Protein AF-A0A4Q9H453-F1 (afdb_monomer_lite)

Secondary structure (DSSP, 8-state):
-----------------------------------------SB-HHHHHHHHHTS-SSS--HHHHHHHHHHTT---EEEETTS-TTSPPEEGGGS-HHHHHHHHT--EEEEEEEPPP-TTSPPPEEEES-TT---TTS-B-EEEEE--TTTS-GGG--TTS-SSSEEEEEEEETTEEEEEEEE-SS-HHHHHHHHHHTTSS-SS------

pLDDT: mean 77.01, std 20.22, range [31.94, 95.75]

Structure (mmCIF, N/CA/C/O backbone):
data_AF-A0A4Q9H453-F1
#
_entry.id   AF-A0A4Q9H453-F1
#
loop_
_atom_site.group_PDB
_atom_site.id
_atom_site.type_symbol
_atom_site.label_atom_id
_atom_site.label_alt_id
_atom_site.label_comp_id
_atom_site.label_asym_id
_atom_site.label_entity_id
_atom_site.label_seq_id
_atom_site.pdbx_PDB_ins_code
_atom_site.Cartn_x
_atom_site.Cartn_y
_atom_site.Cartn_z
_atom_site.occupancy
_atom_site.B_iso_or_equiv
_atom_site.auth_seq_id
_atom_site.auth_comp_id
_atom_site.auth_asym_id
_atom_site.auth_atom_id
_atom_site.pdbx_PDB_model_num
ATOM 1 N N . MET A 1 1 ? -27.815 48.944 19.700 1.00 37.59 1 MET A N 1
ATOM 2 C CA . MET A 1 1 ? -29.100 49.625 19.971 1.00 37.59 1 MET A CA 1
ATOM 3 C C . MET A 1 1 ? -30.054 49.271 18.834 1.00 37.59 1 MET A C 1
ATOM 5 O O . MET A 1 1 ? -29.706 49.478 17.680 1.00 37.59 1 MET A O 1
ATOM 9 N N . ILE A 1 2 ? -31.160 48.600 19.154 1.00 40.28 2 ILE A N 1
ATOM 10 C CA . ILE A 1 2 ? -32.096 47.954 18.216 1.00 40.28 2 ILE A CA 1
ATOM 11 C C . ILE A 1 2 ? -32.906 49.008 17.450 1.00 40.28 2 ILE A C 1
ATOM 13 O O . ILE A 1 2 ? -33.386 49.949 18.075 1.00 40.28 2 ILE A O 1
ATOM 17 N N . ARG A 1 3 ? -33.143 48.804 16.143 1.00 35.28 3 ARG A N 1
ATOM 18 C CA . ARG A 1 3 ? -34.329 49.331 15.437 1.00 35.28 3 ARG A CA 1
ATOM 19 C C . ARG A 1 3 ? -34.675 48.499 14.190 1.00 35.28 3 ARG A C 1
ATOM 21 O O . ARG A 1 3 ? -34.181 48.725 13.095 1.00 35.28 3 ARG A O 1
ATOM 28 N N . THR A 1 4 ? -35.520 47.500 14.438 1.00 44.50 4 THR A N 1
ATOM 29 C C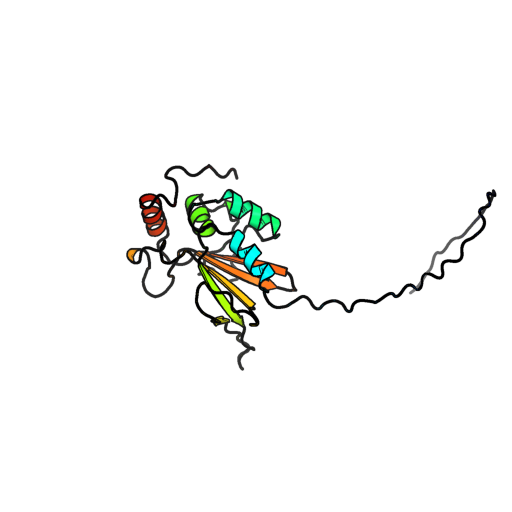A . THR A 1 4 ? -36.707 47.082 13.664 1.00 44.50 4 THR A CA 1
ATOM 30 C C . THR A 1 4 ? -36.979 47.747 12.311 1.00 44.50 4 THR A C 1
ATOM 32 O O . THR A 1 4 ? -37.128 48.966 12.263 1.00 44.50 4 THR A O 1
ATOM 35 N N . LYS A 1 5 ? -37.309 46.928 11.300 1.00 44.62 5 LYS A N 1
ATOM 36 C CA . LYS A 1 5 ? -38.422 47.182 10.364 1.00 44.62 5 LYS A CA 1
ATOM 37 C C . LYS A 1 5 ? -39.051 45.857 9.899 1.00 44.62 5 LYS A C 1
ATOM 39 O O . LYS A 1 5 ? -38.500 45.161 9.058 1.00 44.62 5 LYS A O 1
ATOM 44 N N . CYS A 1 6 ? -40.224 45.553 10.456 1.00 41.34 6 CYS A N 1
ATOM 45 C CA . CYS A 1 6 ? -41.250 44.706 9.846 1.00 41.34 6 CYS A CA 1
ATOM 46 C C . CYS A 1 6 ? -42.247 45.620 9.115 1.00 41.34 6 CYS A C 1
ATOM 48 O O . CYS A 1 6 ? -42.694 46.608 9.691 1.00 41.34 6 CYS A O 1
ATOM 50 N N . HIS A 1 7 ? -42.630 45.258 7.892 1.00 40.44 7 HIS A N 1
ATOM 51 C CA . HIS A 1 7 ? -43.845 45.695 7.191 1.00 40.44 7 HIS A CA 1
ATOM 52 C C . HIS A 1 7 ? -44.351 44.446 6.445 1.00 40.44 7 HIS A C 1
ATOM 54 O O . HIS A 1 7 ? -43.598 43.853 5.684 1.00 40.44 7 HIS A O 1
ATOM 60 N N . ALA A 1 8 ? -45.445 43.823 6.892 1.00 39.72 8 ALA A N 1
ATOM 61 C CA . ALA A 1 8 ? -46.848 44.129 6.566 1.00 39.72 8 ALA A CA 1
ATOM 62 C C . ALA A 1 8 ? -47.234 43.584 5.169 1.00 39.72 8 ALA A C 1
ATOM 64 O O . ALA A 1 8 ? -46.703 44.054 4.176 1.00 39.72 8 ALA A O 1
ATOM 65 N N . ARG A 1 9 ? -48.068 42.521 5.121 1.00 40.59 9 ARG A N 1
ATOM 66 C CA . ARG A 1 9 ? -49.525 42.547 4.776 1.00 40.59 9 ARG A CA 1
ATOM 67 C C . ARG A 1 9 ? -49.725 42.501 3.232 1.00 40.59 9 ARG A C 1
ATOM 69 O O . ARG A 1 9 ? -49.000 43.180 2.537 1.00 40.59 9 ARG A O 1
ATOM 76 N N . ILE A 1 10 ? -50.665 41.794 2.585 1.00 41.56 10 ILE A N 1
ATOM 77 C CA . ILE A 1 10 ? -51.976 41.234 2.963 1.00 41.56 10 ILE A CA 1
ATOM 78 C C . ILE A 1 10 ? -52.607 40.547 1.718 1.00 41.56 10 ILE A C 1
ATOM 80 O O . ILE A 1 10 ? -52.373 41.031 0.619 1.00 41.56 10 ILE A O 1
ATOM 84 N N . LEU A 1 11 ? -53.471 39.532 1.940 1.00 36.53 11 LEU A N 1
ATOM 85 C CA . LEU A 1 11 ? -54.670 39.128 1.145 1.00 36.53 11 LEU A CA 1
ATOM 86 C C . LEU A 1 11 ? -54.485 38.605 -0.308 1.00 36.53 11 LEU A C 1
ATOM 88 O O . LEU A 1 11 ? -53.584 39.011 -1.013 1.00 36.53 11 LEU A O 1
ATOM 92 N N . SER A 1 12 ? -55.333 37.742 -0.888 1.00 31.95 12 SER A N 1
ATOM 93 C CA . SER A 1 12 ? -56.553 37.041 -0.458 1.00 31.95 12 SER A CA 1
ATOM 94 C C . SER A 1 12 ? -56.991 36.027 -1.538 1.00 31.95 12 SER A C 1
ATOM 96 O O . SER A 1 12 ? -56.972 36.345 -2.718 1.00 31.95 12 SER A O 1
ATOM 98 N N . ARG A 1 13 ? -57.440 34.857 -1.059 1.00 37.88 13 ARG A N 1
ATOM 99 C CA . ARG A 1 13 ? -58.564 33.971 -1.457 1.00 37.88 13 ARG A CA 1
ATOM 100 C C . ARG A 1 13 ? -58.944 33.648 -2.924 1.00 37.88 13 ARG A C 1
ATOM 102 O O . ARG A 1 13 ? -59.260 34.529 -3.710 1.00 37.88 13 ARG A O 1
ATOM 109 N N . HIS A 1 14 ? -59.241 32.342 -3.064 1.00 35.38 14 HIS A N 1
ATOM 110 C CA . HIS A 1 14 ? -60.388 31.638 -3.704 1.00 35.38 14 HIS A CA 1
ATOM 111 C C . HIS A 1 14 ? -59.954 30.732 -4.874 1.00 35.38 14 HIS A C 1
ATOM 113 O O . HIS A 1 14 ? -59.146 31.150 -5.684 1.00 35.38 14 HIS A O 1
ATOM 119 N N . GLY A 1 15 ? -60.416 29.488 -5.056 1.00 31.94 15 GLY A N 1
ATOM 120 C CA . GLY A 1 15 ? -61.384 28.623 -4.363 1.00 31.94 15 GLY A CA 1
ATOM 121 C C . GLY A 1 15 ? -61.004 27.144 -4.612 1.00 31.94 15 GLY A C 1
ATOM 122 O O . GLY A 1 15 ? -60.212 26.850 -5.495 1.00 31.94 15 GLY A O 1
ATOM 123 N N . LEU A 1 16 ? -61.278 26.235 -3.677 1.00 37.53 16 LEU A N 1
ATOM 124 C CA . LEU A 1 16 ? -62.507 25.451 -3.463 1.00 37.53 16 LEU A CA 1
ATOM 125 C C . LEU A 1 16 ? -62.549 24.107 -4.230 1.00 37.53 16 LEU A C 1
ATOM 127 O O . LEU A 1 16 ? -62.675 24.064 -5.446 1.00 37.53 16 LEU A O 1
ATOM 131 N N . ASN A 1 17 ? -62.589 23.043 -3.419 1.00 34.66 17 ASN A N 1
ATOM 132 C CA . ASN A 1 17 ? -63.194 21.722 -3.615 1.00 34.66 17 ASN A CA 1
ATOM 133 C C . ASN A 1 17 ? -62.625 20.745 -4.657 1.00 34.66 17 ASN A C 1
ATOM 135 O O . ASN A 1 17 ? -62.891 20.858 -5.848 1.00 34.66 17 ASN A O 1
ATOM 139 N N . ARG A 1 18 ? -62.142 19.602 -4.143 1.00 45.62 18 ARG A N 1
ATOM 140 C CA . ARG A 1 18 ? -62.917 18.349 -4.213 1.00 45.62 18 ARG A CA 1
ATOM 141 C C . ARG A 1 18 ? -62.512 17.333 -3.134 1.00 45.62 18 ARG A C 1
ATOM 143 O O . ARG A 1 18 ? -61.339 17.090 -2.888 1.00 45.62 18 ARG A O 1
ATOM 150 N N . PHE A 1 19 ? -63.563 16.800 -2.515 1.00 40.50 19 PHE A N 1
ATOM 151 C CA . PHE A 1 19 ? -63.708 15.563 -1.746 1.00 40.50 19 PHE A CA 1
ATOM 152 C C . PHE A 1 19 ? -62.671 14.467 -2.026 1.00 40.50 19 PHE A C 1
ATOM 154 O O . PHE A 1 19 ? -62.519 14.101 -3.183 1.00 40.50 19 PHE A O 1
ATOM 161 N N . PHE A 1 20 ? -62.152 13.829 -0.970 1.00 43.56 20 PHE A N 1
ATOM 162 C CA . PHE A 1 20 ? -62.138 12.365 -0.852 1.00 43.56 20 PHE A CA 1
ATOM 163 C C . PHE A 1 20 ? -62.255 11.948 0.621 1.00 43.56 20 PHE A C 1
ATOM 165 O O . PHE A 1 20 ? -61.617 12.521 1.503 1.00 43.56 20 PHE A O 1
ATOM 172 N N . LEU A 1 21 ? -63.145 10.980 0.854 1.00 39.03 21 LEU A N 1
ATOM 173 C CA . LEU A 1 21 ? -63.396 10.316 2.126 1.00 39.03 21 LEU A CA 1
ATOM 174 C C . LEU A 1 21 ? -62.173 9.530 2.611 1.00 39.03 21 LEU A C 1
ATOM 176 O O . LEU A 1 21 ? -61.323 9.114 1.828 1.00 39.03 21 LEU A O 1
ATOM 180 N N . GLY A 1 22 ? -62.120 9.370 3.930 1.00 36.94 22 GLY A N 1
ATOM 181 C CA . GLY A 1 22 ? -60.938 8.962 4.663 1.00 36.94 22 GLY A CA 1
ATOM 182 C C . GLY A 1 22 ? -60.524 7.503 4.566 1.00 36.94 22 GLY A C 1
ATOM 183 O O . GLY A 1 22 ? -61.271 6.631 4.142 1.00 36.94 22 GLY A O 1
ATOM 184 N N . VAL A 1 23 ? -59.333 7.274 5.110 1.00 42.66 23 VAL A N 1
ATOM 185 C CA . VAL A 1 23 ? -58.963 6.082 5.869 1.00 42.66 23 VAL A CA 1
ATOM 186 C C . VAL A 1 23 ? -58.037 6.584 6.972 1.00 42.66 23 VAL A C 1
ATOM 188 O O . VAL A 1 23 ? -57.027 7.232 6.697 1.00 42.66 23 VAL A O 1
ATOM 191 N N . GLY A 1 24 ? -58.416 6.352 8.227 1.00 43.16 24 GLY A N 1
ATOM 192 C CA . GLY A 1 24 ? -57.539 6.593 9.361 1.00 43.16 24 GLY A CA 1
ATOM 193 C C . GLY A 1 24 ? -56.329 5.672 9.270 1.00 43.16 24 GLY A C 1
ATOM 194 O O . GLY A 1 24 ? -56.465 4.458 9.373 1.00 43.16 24 GLY A O 1
ATOM 195 N N . PHE A 1 25 ? -55.151 6.260 9.102 1.00 37.25 25 PHE A N 1
ATOM 196 C CA . PHE A 1 25 ? -53.890 5.632 9.459 1.00 37.25 25 PHE A CA 1
ATOM 197 C C . PHE A 1 25 ? -53.276 6.472 10.571 1.00 37.25 25 PHE A C 1
ATOM 199 O O . PHE A 1 25 ? -52.671 7.517 10.336 1.00 37.25 25 PHE A O 1
ATOM 206 N N . THR A 1 26 ? -53.445 6.015 11.808 1.00 41.78 26 THR A N 1
ATOM 207 C CA . THR A 1 26 ? -52.519 6.328 12.892 1.00 41.78 26 THR A CA 1
ATOM 208 C C . THR A 1 26 ? -51.166 5.741 12.508 1.00 41.78 26 THR A C 1
ATOM 210 O O . THR A 1 26 ? -50.844 4.598 12.821 1.00 41.78 26 THR A O 1
ATOM 213 N N . VAL A 1 27 ? -50.366 6.518 11.780 1.00 41.75 27 VAL A N 1
ATOM 214 C CA . VAL A 1 27 ? -48.940 6.236 11.648 1.00 41.75 27 VAL A CA 1
ATOM 215 C C . VAL A 1 27 ? -48.343 6.522 13.018 1.00 41.75 27 VAL A C 1
ATOM 217 O O . VAL A 1 27 ? -48.074 7.668 13.372 1.00 41.75 27 VAL A O 1
ATOM 220 N N . LEU A 1 28 ? -48.180 5.465 13.814 1.00 42.12 28 LEU A N 1
ATOM 221 C CA . LEU A 1 28 ? -47.200 5.437 14.888 1.00 42.12 28 LEU A CA 1
ATOM 222 C C . LEU A 1 28 ? -45.842 5.660 14.224 1.00 42.12 28 LEU A C 1
ATOM 224 O O . LEU A 1 28 ? -45.175 4.723 13.790 1.00 42.12 28 LEU A O 1
ATOM 228 N N . ALA A 1 29 ? -45.460 6.928 14.094 1.00 40.00 29 ALA A N 1
ATOM 229 C CA . ALA A 1 29 ? -44.093 7.313 13.836 1.00 40.00 29 ALA A CA 1
ATOM 230 C C . ALA A 1 29 ? -43.298 6.929 15.088 1.00 40.00 29 ALA A C 1
ATOM 232 O O . ALA A 1 29 ? -43.055 7.745 15.972 1.00 40.00 29 ALA A O 1
ATOM 233 N N . ASN A 1 30 ? -42.912 5.655 15.170 1.00 38.91 30 ASN A N 1
ATOM 234 C CA . ASN A 1 30 ? -41.732 5.252 15.912 1.00 38.91 30 ASN A CA 1
ATOM 235 C C . ASN A 1 30 ? -40.548 5.903 15.198 1.00 38.91 30 ASN A C 1
ATOM 237 O O . ASN A 1 30 ? -39.839 5.278 14.413 1.00 38.91 30 ASN A O 1
ATOM 241 N N . SER A 1 31 ? -40.346 7.192 15.460 1.00 38.06 31 SER A N 1
ATOM 242 C CA . SER A 1 31 ? -39.040 7.814 15.378 1.00 38.06 31 SER A CA 1
ATOM 243 C C . SER A 1 31 ? -38.181 7.149 16.447 1.00 38.06 31 SER A C 1
ATOM 245 O O . SER A 1 31 ? -37.952 7.694 17.525 1.00 38.06 31 SER A O 1
ATOM 247 N N . ALA A 1 32 ? -37.729 5.932 16.142 1.00 43.72 32 ALA A N 1
ATOM 248 C CA . ALA A 1 32 ? -36.471 5.435 16.642 1.00 43.72 32 ALA A CA 1
ATOM 249 C C . ALA A 1 32 ? -35.428 6.407 16.088 1.00 43.72 32 ALA A C 1
ATOM 251 O O . ALA A 1 32 ? -34.919 6.246 14.979 1.00 43.72 32 ALA A O 1
ATOM 252 N N . PHE A 1 33 ? -35.196 7.486 16.835 1.00 41.22 33 PHE A N 1
ATOM 253 C CA . PHE A 1 33 ? -33.941 8.207 16.793 1.00 41.22 33 PHE A CA 1
ATOM 254 C C . PHE A 1 33 ? -32.883 7.156 17.107 1.00 41.22 33 PHE A C 1
ATOM 256 O O . PHE A 1 33 ? -32.602 6.873 18.269 1.00 41.22 33 PHE A O 1
ATOM 263 N N . GLY A 1 34 ? -32.385 6.495 16.061 1.00 38.50 34 GLY A N 1
ATOM 264 C CA . GLY A 1 34 ? -31.157 5.738 16.154 1.00 38.50 34 GLY A CA 1
ATOM 265 C C . GLY A 1 34 ? -30.139 6.706 16.721 1.00 38.50 34 GLY A C 1
ATOM 266 O O . GLY A 1 34 ? -29.927 7.783 16.157 1.00 38.50 34 GLY A O 1
ATOM 267 N N . GLU A 1 35 ? -29.594 6.363 17.884 1.00 36.12 35 GLU A N 1
ATOM 268 C CA . GLU A 1 35 ? -28.454 7.071 18.440 1.00 36.12 35 GLU A CA 1
ATOM 269 C C . GLU A 1 35 ? -27.427 7.260 17.315 1.00 36.12 35 GLU A C 1
ATOM 271 O O . GLU A 1 35 ? -27.248 6.341 16.504 1.00 36.12 35 GLU A O 1
ATOM 276 N N . PRO A 1 36 ? -26.784 8.435 17.200 1.00 41.34 36 PRO A N 1
ATOM 277 C CA . PRO A 1 36 ? -25.743 8.623 16.207 1.00 41.34 36 PRO A CA 1
ATOM 278 C C . PRO A 1 36 ? -24.708 7.525 16.430 1.00 41.34 36 PRO A C 1
ATOM 280 O O . PRO A 1 36 ? -24.014 7.520 17.447 1.00 41.34 36 PRO A O 1
ATOM 283 N N . VAL A 1 37 ? -24.654 6.564 15.502 1.00 44.94 37 VAL A N 1
ATOM 284 C CA . VAL A 1 37 ? -23.681 5.477 15.529 1.00 44.94 37 VAL A CA 1
ATOM 285 C C . VAL A 1 37 ? -22.328 6.162 15.540 1.00 44.94 37 VAL A C 1
ATOM 287 O O . VAL A 1 37 ? -21.914 6.749 14.539 1.00 44.94 37 VAL A O 1
ATOM 290 N N . SER A 1 38 ? -21.689 6.166 16.711 1.00 47.84 38 SER A N 1
ATOM 291 C CA . SER A 1 38 ? -20.364 6.740 16.887 1.00 47.84 38 SER A CA 1
ATOM 292 C C . SER A 1 38 ? -19.485 6.181 15.772 1.00 47.84 38 SER A C 1
ATOM 294 O O . SER A 1 38 ? -19.450 4.955 15.614 1.00 47.84 38 SER A O 1
ATOM 296 N N . PRO A 1 39 ? -18.847 7.034 14.949 1.00 60.38 39 PRO A N 1
ATOM 297 C CA . PRO A 1 39 ? -18.094 6.567 13.801 1.00 60.38 39 PRO A CA 1
ATOM 298 C C . PRO A 1 39 ? -17.106 5.502 14.265 1.00 60.38 39 PRO A C 1
ATOM 300 O O . PRO A 1 39 ? -16.265 5.764 15.129 1.00 60.38 39 PRO A O 1
ATOM 303 N N . ALA A 1 40 ? -17.254 4.284 13.736 1.00 69.75 40 ALA A N 1
ATOM 304 C CA . ALA A 1 40 ? -16.444 3.149 14.150 1.00 69.75 40 ALA A CA 1
ATOM 305 C C . ALA A 1 40 ? -14.964 3.532 14.034 1.00 69.75 40 ALA A C 1
ATOM 307 O O . ALA A 1 40 ? -14.489 3.817 12.938 1.00 69.75 40 ALA A O 1
ATOM 308 N N . LYS A 1 41 ? -14.253 3.574 15.168 1.00 83.38 41 LYS A N 1
ATOM 309 C CA . LYS A 1 41 ? -12.872 4.086 15.259 1.00 83.38 41 LYS A CA 1
ATOM 310 C C . LYS A 1 41 ? -11.821 3.128 14.698 1.00 83.38 41 LYS A C 1
ATOM 312 O O . LYS A 1 41 ? -10.685 3.532 14.491 1.00 83.38 41 LYS A O 1
ATOM 317 N N . PHE A 1 42 ? -12.202 1.875 14.472 1.00 90.88 42 PHE A N 1
ATOM 318 C CA . PHE A 1 42 ? -11.308 0.805 14.052 1.00 90.88 42 PHE A CA 1
ATOM 319 C C . PHE A 1 42 ? -11.691 0.281 12.673 1.00 90.88 42 PHE A C 1
ATOM 321 O O . PHE A 1 42 ? -12.852 0.373 12.254 1.00 90.88 42 PHE A O 1
ATOM 328 N N . ILE A 1 43 ? -10.694 -0.264 11.989 1.00 92.88 43 ILE A N 1
ATOM 329 C CA . ILE A 1 43 ? -10.848 -0.960 10.719 1.00 92.88 43 ILE A CA 1
ATOM 330 C C . ILE A 1 43 ? -11.473 -2.324 11.005 1.00 92.88 43 ILE A C 1
ATOM 332 O O . ILE A 1 43 ? -10.948 -3.102 11.804 1.00 92.88 43 ILE A O 1
ATOM 336 N N . ASN A 1 44 ? -12.598 -2.617 10.361 1.00 92.19 44 ASN A N 1
ATOM 337 C CA . ASN A 1 44 ? -13.241 -3.925 10.447 1.00 92.19 44 ASN A CA 1
ATOM 338 C C . ASN A 1 44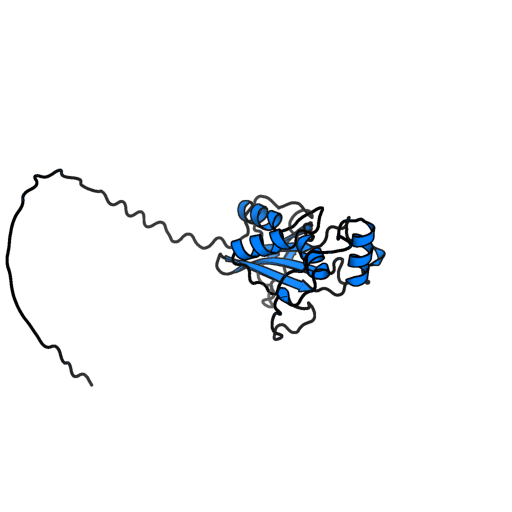 ? -12.853 -4.836 9.265 1.00 92.19 44 ASN A C 1
ATOM 340 O O . ASN A 1 44 ? -12.191 -4.417 8.317 1.00 92.19 44 ASN A O 1
ATOM 344 N N . ASN A 1 45 ? -13.284 -6.101 9.313 1.00 91.94 45 ASN A N 1
ATOM 345 C CA . ASN A 1 45 ? -12.949 -7.081 8.276 1.00 91.94 45 ASN A CA 1
ATOM 346 C C . ASN A 1 45 ? -13.529 -6.728 6.894 1.00 91.94 45 ASN A C 1
ATOM 348 O O . ASN A 1 45 ? -12.892 -6.997 5.886 1.00 91.94 45 ASN A O 1
ATOM 352 N N . GLY A 1 46 ? -14.730 -6.144 6.833 1.00 91.88 46 GLY A N 1
ATOM 353 C CA . GLY A 1 46 ? -15.342 -5.749 5.561 1.00 91.88 46 GLY A CA 1
ATOM 354 C C . GLY A 1 46 ? -14.547 -4.640 4.872 1.00 91.88 46 GLY A C 1
ATOM 355 O O . GLY A 1 46 ? -14.252 -4.733 3.687 1.00 91.88 46 GLY A O 1
ATOM 356 N N . GLU A 1 47 ? -14.125 -3.634 5.637 1.00 92.75 47 GLU A N 1
ATOM 357 C CA . GLU A 1 47 ? -13.252 -2.560 5.154 1.00 92.75 47 GLU A CA 1
ATOM 358 C C . GLU A 1 47 ? -11.888 -3.100 4.713 1.00 92.75 47 GLU A C 1
ATOM 360 O O . GLU A 1 47 ? -11.363 -2.683 3.683 1.00 92.75 47 GLU A O 1
ATOM 365 N N . PHE A 1 48 ? -11.329 -4.057 5.459 1.00 94.19 48 PHE A N 1
ATOM 366 C CA . PHE A 1 48 ? -10.087 -4.729 5.089 1.00 94.19 48 PHE A CA 1
ATOM 367 C C . PHE A 1 48 ? -10.174 -5.452 3.742 1.00 94.19 48 PHE A C 1
ATOM 369 O O . PHE A 1 48 ? -9.284 -5.265 2.916 1.00 94.19 48 PHE A O 1
ATOM 376 N N . GLU A 1 49 ? -11.224 -6.239 3.490 1.00 93.56 49 GLU A N 1
ATOM 377 C CA . GLU A 1 49 ? -11.355 -6.947 2.208 1.00 93.56 49 GLU A CA 1
ATOM 378 C C . GLU A 1 49 ? -11.471 -5.969 1.030 1.00 93.56 49 GLU A C 1
ATOM 380 O O . GLU A 1 49 ? -10.872 -6.197 -0.019 1.00 93.56 49 GLU A O 1
ATOM 385 N N . VAL A 1 50 ? -12.151 -4.834 1.224 1.00 91.88 50 VAL A N 1
ATOM 386 C CA . VAL A 1 50 ? -12.232 -3.765 0.218 1.00 91.88 50 VAL A CA 1
ATOM 387 C C . VAL A 1 50 ? -10.865 -3.112 -0.027 1.00 91.88 50 VAL A C 1
ATOM 389 O O . VAL A 1 50 ? -10.477 -2.912 -1.174 1.00 91.88 50 VAL A O 1
ATOM 392 N N . MET A 1 51 ? -10.098 -2.814 1.028 1.00 93.19 51 MET A N 1
ATOM 393 C CA . MET A 1 51 ? -8.741 -2.265 0.893 1.00 93.19 51 MET A CA 1
ATOM 394 C C . MET A 1 51 ? -7.784 -3.231 0.205 1.00 93.19 51 MET A C 1
ATOM 396 O O . MET A 1 51 ? -6.983 -2.835 -0.636 1.00 93.19 51 MET A O 1
ATOM 400 N N . LYS A 1 52 ? -7.861 -4.511 0.560 1.00 92.06 52 LYS A N 1
ATOM 401 C CA . LYS A 1 52 ? -7.017 -5.556 -0.009 1.00 92.06 52 LYS A CA 1
ATOM 402 C C . LYS A 1 52 ? -7.235 -5.704 -1.515 1.00 92.06 52 LYS A C 1
ATOM 404 O O . LYS A 1 52 ? -6.272 -5.982 -2.222 1.00 92.06 52 LYS A O 1
ATOM 409 N N . ASP A 1 53 ? -8.456 -5.482 -2.003 1.00 90.75 53 ASP A N 1
ATOM 410 C CA . ASP A 1 53 ? -8.779 -5.563 -3.432 1.00 90.75 53 ASP A CA 1
ATOM 411 C C . ASP A 1 53 ? -8.163 -4.428 -4.274 1.00 90.75 53 ASP A C 1
ATOM 413 O O . ASP A 1 53 ? -8.000 -4.583 -5.487 1.00 90.75 53 ASP A O 1
ATOM 417 N N . ILE A 1 54 ? -7.737 -3.322 -3.647 1.00 91.44 54 ILE A N 1
ATOM 418 C CA . ILE A 1 54 ? -7.005 -2.234 -4.322 1.00 91.44 54 ILE A CA 1
ATOM 419 C C . ILE A 1 54 ? -5.695 -2.750 -4.937 1.00 91.44 54 ILE A C 1
ATOM 421 O O . ILE A 1 54 ? -5.262 -2.255 -5.978 1.00 91.44 54 ILE A O 1
ATOM 425 N N . PHE A 1 55 ? -5.059 -3.736 -4.300 1.00 92.25 55 PHE A N 1
ATOM 426 C CA . PHE A 1 55 ? -3.741 -4.228 -4.680 1.00 92.25 55 PHE A CA 1
ATOM 427 C C . PHE A 1 55 ? -3.824 -5.519 -5.493 1.00 92.25 55 PHE A C 1
ATOM 429 O O . PHE A 1 55 ? -4.611 -6.422 -5.205 1.00 92.25 55 PHE A O 1
ATOM 436 N N . SER A 1 56 ? -2.941 -5.654 -6.479 1.00 81.38 56 SER A N 1
ATOM 437 C CA . SER A 1 56 ? -2.790 -6.879 -7.262 1.00 81.38 56 SER A CA 1
ATOM 438 C C . SER A 1 56 ? -1.576 -7.676 -6.796 1.00 81.38 56 SER A C 1
ATOM 440 O O . SER A 1 56 ? -0.470 -7.160 -6.688 1.00 81.38 56 SER A O 1
ATOM 442 N N . GLN A 1 57 ? -1.754 -8.974 -6.546 1.00 70.62 57 GLN A N 1
ATOM 443 C CA . GLN A 1 57 ? -0.679 -9.821 -6.010 1.00 70.62 57 GLN A CA 1
ATOM 444 C C . GLN A 1 57 ? 0.284 -10.364 -7.077 1.00 70.62 57 GLN A C 1
ATOM 446 O O . GLN A 1 57 ? 1.331 -10.913 -6.731 1.00 70.62 57 GLN A O 1
ATOM 451 N N . ARG A 1 58 ? -0.091 -10.316 -8.364 1.00 70.50 58 ARG A N 1
ATOM 452 C CA . ARG A 1 58 ? 0.606 -11.068 -9.430 1.00 70.50 58 ARG A CA 1
ATOM 453 C C . ARG A 1 58 ? 1.030 -10.229 -10.624 1.00 70.50 58 ARG A C 1
ATOM 455 O O . ARG A 1 58 ? 2.098 -10.481 -11.169 1.00 70.50 58 ARG A O 1
ATOM 462 N N . ILE A 1 59 ? 0.193 -9.287 -11.043 1.00 79.69 59 ILE A N 1
ATOM 463 C CA . ILE A 1 59 ? 0.429 -8.471 -12.235 1.00 79.69 59 ILE A CA 1
ATOM 464 C C . ILE A 1 59 ? 0.196 -7.017 -11.868 1.00 79.69 59 ILE A C 1
ATOM 466 O O . ILE A 1 59 ? -0.759 -6.700 -11.164 1.00 79.69 59 ILE A O 1
ATOM 470 N N . CYS A 1 60 ? 1.055 -6.150 -12.376 1.00 87.50 60 CYS A N 1
ATOM 471 C CA . CYS A 1 60 ? 0.855 -4.717 -12.340 1.00 87.50 60 CYS A CA 1
ATOM 472 C C . CYS A 1 60 ? -0.511 -4.298 -12.908 1.00 87.50 60 CYS A C 1
ATOM 474 O O . CYS A 1 60 ? -0.740 -4.444 -14.108 1.00 87.50 60 CYS A O 1
ATOM 476 N N . ASP A 1 61 ? -1.392 -3.749 -12.071 1.00 89.44 61 ASP A N 1
ATOM 477 C CA . ASP A 1 61 ? -2.684 -3.207 -12.504 1.00 89.44 61 ASP A CA 1
ATOM 478 C C . ASP A 1 61 ? -2.880 -1.793 -11.944 1.00 89.44 61 ASP A C 1
ATOM 480 O O . ASP A 1 61 ? -3.522 -1.565 -10.917 1.00 89.44 61 ASP A O 1
ATOM 484 N N . ILE A 1 62 ? -2.242 -0.833 -12.617 1.00 91.75 62 ILE A N 1
ATOM 485 C CA . ILE A 1 62 ? -2.267 0.582 -12.226 1.00 91.75 62 ILE A CA 1
ATOM 486 C C . ILE A 1 62 ? -3.684 1.148 -12.372 1.00 91.75 62 ILE A C 1
ATOM 488 O O . ILE A 1 62 ? -4.111 1.954 -11.548 1.00 91.75 62 ILE A O 1
ATOM 492 N N . GLN A 1 63 ? -4.428 0.717 -13.395 1.00 90.19 63 GLN A N 1
ATOM 493 C CA . GLN A 1 63 ? -5.781 1.206 -13.637 1.00 90.19 63 GLN A CA 1
ATOM 494 C C . GLN A 1 63 ? -6.713 0.802 -12.495 1.00 90.19 63 GLN A C 1
ATOM 496 O O . GLN A 1 63 ? -7.335 1.682 -11.896 1.00 90.19 63 GLN A O 1
ATOM 501 N N . LYS A 1 64 ? -6.736 -0.486 -12.123 1.00 90.94 64 LYS A N 1
ATOM 502 C CA . LYS A 1 64 ? -7.519 -0.959 -10.976 1.00 90.94 64 LYS A CA 1
ATOM 503 C C . LYS A 1 64 ? -7.124 -0.227 -9.698 1.00 90.94 64 LYS A C 1
ATOM 505 O O . LYS A 1 64 ? -7.998 0.230 -8.967 1.00 90.94 64 LYS A O 1
ATOM 510 N N . PHE A 1 65 ? -5.824 -0.054 -9.445 1.00 92.88 65 PHE A N 1
ATOM 511 C CA . PHE A 1 65 ? -5.348 0.688 -8.277 1.00 92.88 65 PHE A CA 1
ATOM 512 C C . PHE A 1 65 ? -5.921 2.115 -8.229 1.00 92.88 65 PHE A C 1
ATOM 514 O O . PHE A 1 65 ? -6.457 2.533 -7.197 1.00 92.88 65 PHE A O 1
ATOM 521 N N . MET A 1 66 ? -5.845 2.860 -9.335 1.00 92.25 66 MET A N 1
ATOM 522 C CA . MET A 1 66 ? -6.320 4.246 -9.406 1.00 92.25 66 MET A CA 1
ATOM 523 C C . MET A 1 66 ? -7.847 4.343 -9.302 1.00 92.25 66 MET A C 1
ATOM 525 O O . MET A 1 66 ? -8.359 5.202 -8.579 1.00 92.25 66 MET A O 1
ATOM 529 N N . GLU A 1 67 ? -8.578 3.456 -9.978 1.00 91.88 67 GLU A N 1
ATOM 530 C CA . GLU A 1 67 ? -10.043 3.409 -9.953 1.00 91.88 67 GLU A CA 1
ATOM 531 C C . GLU A 1 67 ? -10.576 3.031 -8.568 1.00 91.88 67 GLU A C 1
ATOM 533 O O . GLU A 1 67 ? -11.401 3.762 -8.016 1.00 91.88 67 GLU A O 1
ATOM 538 N N . SER A 1 68 ? -10.053 1.964 -7.957 1.00 89.81 68 SER A N 1
ATOM 539 C CA . SER A 1 68 ? -10.447 1.534 -6.611 1.00 89.81 68 SER A CA 1
ATOM 540 C C . SER A 1 68 ? -10.091 2.580 -5.555 1.00 89.81 68 SER A C 1
ATOM 542 O O . SER A 1 68 ? -10.890 2.855 -4.660 1.00 89.81 68 SER A O 1
ATOM 544 N N . SER A 1 69 ? -8.932 3.238 -5.681 1.00 88.25 69 SER A N 1
ATOM 545 C CA . SER A 1 69 ? -8.554 4.334 -4.778 1.00 88.25 69 SER A CA 1
ATOM 546 C C . SER A 1 69 ? -9.541 5.501 -4.852 1.00 88.25 69 SER A C 1
ATOM 548 O O . SER A 1 69 ? -9.951 6.036 -3.820 1.00 88.25 69 SER A O 1
ATOM 550 N N . ARG A 1 70 ? -9.959 5.873 -6.068 1.00 91.38 70 ARG A N 1
ATOM 551 C CA . ARG A 1 70 ? -10.942 6.938 -6.300 1.00 91.38 70 ARG A CA 1
ATOM 552 C C . ARG A 1 70 ? -12.326 6.553 -5.783 1.00 91.38 70 ARG A C 1
ATOM 554 O O . ARG A 1 70 ? -12.978 7.383 -5.157 1.00 91.38 70 ARG A O 1
ATOM 561 N N . ALA A 1 71 ? -12.758 5.312 -6.005 1.00 89.75 71 ALA A N 1
ATOM 562 C CA . ALA A 1 71 ? -14.048 4.805 -5.533 1.00 89.75 71 ALA A CA 1
ATOM 563 C C . ALA A 1 71 ? -14.173 4.853 -3.999 1.00 89.75 71 ALA A C 1
ATOM 565 O O . ALA A 1 71 ? -15.263 5.065 -3.474 1.00 89.75 71 ALA A O 1
ATOM 566 N N . LEU A 1 72 ? -13.052 4.724 -3.286 1.00 88.25 72 LEU A N 1
ATOM 567 C CA . LEU A 1 72 ? -12.978 4.837 -1.826 1.00 88.25 72 LEU A CA 1
ATOM 568 C C . LEU A 1 72 ? -12.785 6.272 -1.317 1.00 88.25 72 LEU A C 1
ATOM 570 O O . LEU A 1 72 ? -12.700 6.484 -0.109 1.00 88.25 72 LEU A O 1
ATOM 574 N N . GLY A 1 73 ? -12.715 7.261 -2.214 1.00 91.56 73 GLY A N 1
ATOM 575 C CA . GLY A 1 73 ? -12.504 8.663 -1.855 1.00 91.56 73 GLY A CA 1
ATOM 576 C C . GLY A 1 73 ? -11.124 8.942 -1.253 1.00 91.56 73 GLY A C 1
ATOM 577 O O . GLY A 1 73 ? -10.977 9.889 -0.481 1.00 91.56 73 GLY A O 1
ATOM 578 N N . LEU A 1 74 ? -10.123 8.114 -1.568 1.00 93.31 74 LEU A N 1
ATOM 579 C CA . LEU A 1 74 ? -8.758 8.288 -1.079 1.00 93.31 74 LEU A CA 1
ATOM 580 C C . LEU A 1 74 ? -8.056 9.396 -1.861 1.00 93.31 74 LEU A C 1
ATOM 582 O O . LEU A 1 74 ? -8.193 9.492 -3.082 1.00 93.31 74 LEU A O 1
ATOM 586 N N . GLN A 1 75 ? -7.260 10.201 -1.159 1.00 92.81 75 GLN A N 1
ATOM 587 C CA . GLN A 1 75 ? -6.479 11.254 -1.799 1.00 92.81 75 GLN A CA 1
ATOM 588 C C . GLN A 1 75 ? -5.435 10.648 -2.751 1.00 92.81 75 GLN A C 1
ATOM 590 O O . GLN A 1 75 ? -4.784 9.650 -2.403 1.00 92.81 75 GLN A O 1
ATOM 595 N N . PRO A 1 76 ? -5.272 11.206 -3.963 1.00 93.44 76 PRO A N 1
ATOM 596 C CA . PRO A 1 76 ? -4.311 10.719 -4.938 1.00 93.44 76 PRO A CA 1
ATOM 597 C C . PR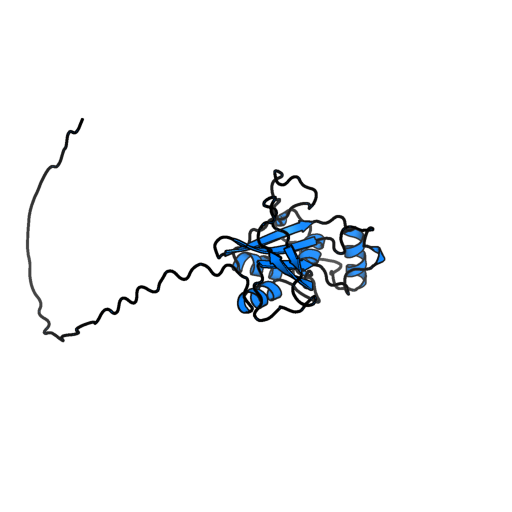O A 1 76 ? -2.918 11.303 -4.660 1.00 93.44 76 PRO A C 1
ATOM 599 O O . PRO A 1 76 ? -2.322 11.909 -5.544 1.00 93.44 76 PRO A O 1
ATOM 602 N N . THR A 1 77 ? -2.408 11.145 -3.439 1.00 94.56 77 THR A N 1
ATOM 603 C CA . THR A 1 77 ? -1.154 11.762 -2.985 1.00 94.56 77 THR A CA 1
ATOM 604 C C . THR A 1 77 ? -0.146 10.752 -2.428 1.00 94.56 77 THR A C 1
ATOM 606 O O . THR A 1 77 ? -0.498 9.614 -2.099 1.00 94.56 77 THR A O 1
ATOM 609 N N . TRP A 1 78 ? 1.120 11.166 -2.368 1.00 94.25 78 TRP A N 1
ATOM 610 C CA . TRP A 1 78 ? 2.254 10.452 -1.774 1.00 94.25 78 TRP A CA 1
ATOM 611 C C . TRP A 1 78 ? 3.285 11.451 -1.222 1.00 94.25 78 TRP A C 1
ATOM 613 O O . TRP A 1 78 ? 3.195 12.645 -1.505 1.00 94.25 78 TRP A O 1
ATOM 623 N N . ARG A 1 79 ? 4.262 10.980 -0.445 1.00 91.69 79 ARG A N 1
ATOM 624 C CA . ARG A 1 79 ? 5.380 11.794 0.072 1.00 91.69 79 ARG A CA 1
ATOM 625 C C . ARG A 1 79 ? 6.644 10.955 0.279 1.00 91.69 79 ARG A C 1
ATOM 627 O O . ARG A 1 79 ? 6.549 9.724 0.295 1.00 91.69 79 ARG A O 1
ATOM 634 N N . VAL A 1 80 ? 7.799 11.591 0.467 1.00 86.94 80 VAL A N 1
ATOM 635 C CA . VAL A 1 80 ? 9.031 10.898 0.873 1.00 86.94 80 VAL A CA 1
ATOM 636 C C . VAL A 1 80 ? 9.026 10.740 2.397 1.00 86.94 80 VAL A C 1
ATOM 638 O O . VAL A 1 80 ? 8.530 11.601 3.118 1.00 86.94 80 VAL A O 1
ATOM 641 N N . PHE A 1 81 ? 9.491 9.598 2.909 1.00 74.94 81 PHE A N 1
ATOM 642 C CA . PHE A 1 81 ? 9.420 9.281 4.342 1.00 74.94 81 PHE A CA 1
ATOM 643 C C . PHE A 1 81 ? 10.246 10.232 5.222 1.00 74.94 81 PHE A C 1
ATOM 645 O O . PHE A 1 81 ? 9.813 10.550 6.329 1.00 74.94 81 PHE A O 1
ATOM 652 N N . ASP A 1 82 ? 11.383 10.702 4.706 1.00 66.06 82 ASP A N 1
ATOM 653 C CA . ASP A 1 82 ? 12.300 11.627 5.385 1.00 66.06 82 ASP A CA 1
ATOM 654 C C . ASP A 1 82 ? 11.892 13.103 5.274 1.00 66.06 82 ASP A C 1
ATOM 656 O O . ASP A 1 82 ? 12.566 13.976 5.828 1.00 66.06 82 ASP A O 1
ATOM 660 N N . ASP A 1 83 ? 10.791 13.397 4.582 1.00 59.12 83 ASP A N 1
ATOM 661 C CA . ASP A 1 83 ? 10.285 14.758 4.499 1.00 59.12 83 ASP A CA 1
ATOM 662 C C . ASP A 1 83 ? 9.764 15.201 5.879 1.00 59.12 83 ASP A C 1
ATOM 664 O O . ASP A 1 83 ? 8.992 14.497 6.545 1.00 59.12 83 ASP A O 1
ATOM 668 N N . ASP A 1 84 ? 10.179 16.399 6.308 1.00 61.25 84 ASP A N 1
ATOM 669 C CA . ASP A 1 84 ? 9.596 17.095 7.456 1.00 61.25 84 ASP A CA 1
ATOM 670 C C . ASP A 1 84 ? 8.060 17.048 7.318 1.00 61.25 84 ASP A C 1
ATOM 672 O O . ASP A 1 84 ? 7.541 17.288 6.229 1.00 61.25 84 ASP A O 1
ATOM 676 N N . PRO A 1 85 ? 7.282 16.743 8.374 1.00 64.38 85 PRO A N 1
ATOM 677 C CA . PRO A 1 85 ? 5.819 16.732 8.296 1.00 64.38 85 PRO A CA 1
ATOM 678 C C . PRO A 1 85 ? 5.189 18.061 7.823 1.00 64.38 85 PRO A C 1
ATOM 680 O O . PRO A 1 85 ? 3.975 18.102 7.612 1.00 64.38 85 PRO A O 1
ATOM 683 N N . SER A 1 86 ? 5.974 19.136 7.688 1.00 64.81 86 SER A N 1
ATOM 684 C CA . SER A 1 86 ? 5.598 20.401 7.052 1.00 64.81 86 SER A CA 1
ATOM 685 C C . SER A 1 86 ? 5.749 20.445 5.523 1.00 64.81 86 SER A C 1
ATOM 687 O O . SER A 1 86 ? 5.155 21.329 4.900 1.00 64.81 86 SER A O 1
ATOM 689 N N . GLU A 1 87 ? 6.471 19.508 4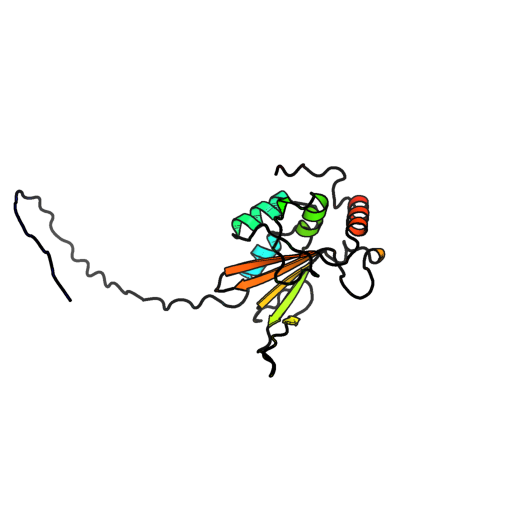.908 1.00 72.75 87 GLU A N 1
ATOM 690 C CA . GLU A 1 87 ? 6.574 19.386 3.452 1.00 72.75 87 GLU A CA 1
ATOM 691 C C . GLU A 1 87 ? 5.238 18.908 2.848 1.00 72.75 87 GLU A C 1
ATOM 693 O O . GLU A 1 87 ? 4.531 18.070 3.426 1.00 72.75 87 GLU A O 1
ATOM 698 N N . PRO A 1 88 ? 4.838 19.450 1.685 1.00 79.00 88 PRO A N 1
ATOM 699 C CA . PRO A 1 88 ? 3.549 19.144 1.088 1.00 79.00 88 PRO A CA 1
ATOM 700 C C . PRO A 1 88 ? 3.527 17.745 0.463 1.00 79.00 88 PRO A C 1
ATOM 702 O O . PRO A 1 88 ? 4.455 17.335 -0.230 1.00 79.00 88 PRO A O 1
ATOM 705 N N . GLU A 1 89 ? 2.402 17.039 0.607 1.00 89.19 89 GLU A N 1
ATOM 706 C CA . GLU A 1 89 ? 2.169 15.812 -0.157 1.00 89.19 89 GLU A CA 1
ATOM 707 C C . GLU A 1 89 ? 2.141 16.103 -1.672 1.00 89.19 89 GLU A C 1
ATOM 709 O O . GLU A 1 89 ? 1.529 17.069 -2.143 1.00 89.19 89 GLU A O 1
ATOM 714 N N . LEU A 1 90 ? 2.768 15.229 -2.456 1.00 92.19 90 LEU A N 1
ATOM 715 C CA . LEU A 1 90 ? 2.845 15.302 -3.910 1.00 92.19 90 LEU A CA 1
ATOM 716 C C . LEU A 1 90 ? 1.715 14.498 -4.560 1.00 92.19 90 LEU A C 1
ATOM 718 O O . LEU A 1 90 ? 1.225 13.512 -4.015 1.00 92.19 90 LEU A O 1
ATOM 722 N N . GLN A 1 91 ? 1.309 14.885 -5.770 1.00 94.06 91 GLN A N 1
ATOM 723 C CA . GLN A 1 91 ? 0.303 14.141 -6.535 1.00 94.06 91 GLN A CA 1
ATOM 724 C C . GLN A 1 91 ? 0.866 12.795 -7.017 1.00 94.06 91 GLN A C 1
ATOM 726 O O . GLN A 1 91 ? 1.976 12.733 -7.548 1.00 94.06 91 GLN A O 1
ATOM 731 N N . LEU A 1 92 ? 0.078 11.720 -6.915 1.00 93.00 92 LEU A N 1
ATOM 732 C CA . LEU A 1 92 ? 0.432 10.387 -7.427 1.00 93.00 92 LEU A CA 1
ATOM 733 C C . LEU A 1 92 ? 0.684 10.386 -8.935 1.00 93.00 92 LEU A C 1
ATOM 735 O O . LEU A 1 92 ? 1.485 9.595 -9.413 1.00 93.00 92 LEU A O 1
ATOM 739 N N . SER A 1 93 ? 0.056 11.293 -9.687 1.00 91.06 93 SER A N 1
ATOM 740 C CA . SER A 1 93 ? 0.299 11.473 -11.126 1.00 91.06 93 SER A CA 1
ATOM 741 C C . SER A 1 93 ? 1.720 11.942 -11.467 1.00 91.06 93 SER A C 1
ATOM 743 O O . SER A 1 93 ? 2.092 11.966 -12.642 1.00 91.06 93 SER A O 1
ATOM 745 N N . ASN A 1 94 ? 2.502 12.360 -10.466 1.00 92.88 94 ASN A N 1
ATOM 746 C CA . ASN A 1 94 ? 3.899 12.745 -10.646 1.00 92.88 94 ASN A CA 1
ATOM 747 C C . ASN A 1 94 ? 4.836 11.533 -10.685 1.00 92.88 94 ASN A C 1
ATOM 749 O O . ASN A 1 94 ? 5.930 11.656 -11.230 1.00 92.88 94 ASN A O 1
ATOM 753 N N . LEU A 1 95 ? 4.413 10.391 -10.137 1.00 93.12 95 LEU A N 1
ATOM 754 C CA . LEU A 1 95 ? 5.169 9.146 -10.201 1.00 93.12 95 LEU A CA 1
ATOM 755 C C . LEU A 1 95 ? 5.126 8.567 -11.615 1.00 93.12 95 LEU A C 1
ATOM 757 O O . LEU A 1 95 ? 4.120 8.677 -12.324 1.00 93.12 95 LEU A O 1
ATOM 761 N N . ASP A 1 96 ? 6.217 7.928 -12.027 1.00 93.44 96 ASP A N 1
ATOM 762 C CA . ASP A 1 96 ? 6.221 7.170 -13.268 1.00 93.44 96 ASP A CA 1
ATOM 763 C C . ASP A 1 96 ? 5.421 5.862 -13.129 1.00 93.44 96 ASP A C 1
ATOM 765 O O . ASP A 1 96 ? 5.011 5.436 -12.044 1.00 93.44 96 ASP A O 1
ATOM 769 N N . SER A 1 97 ? 5.139 5.226 -14.266 1.00 92.69 97 SER A N 1
ATOM 770 C CA . SER A 1 97 ? 4.319 4.015 -14.288 1.00 92.69 97 SER A CA 1
ATOM 771 C C . SER A 1 97 ? 4.958 2.849 -13.530 1.00 92.69 97 SER A C 1
ATOM 773 O O . SER A 1 97 ? 4.233 1.994 -13.033 1.00 92.69 97 SER A O 1
ATOM 775 N N . GLU A 1 98 ? 6.284 2.789 -13.422 1.00 93.38 98 GLU A N 1
ATOM 776 C CA . GLU A 1 98 ? 7.007 1.715 -12.736 1.00 93.38 98 GLU A CA 1
ATOM 777 C C . GLU A 1 98 ? 6.914 1.892 -11.217 1.00 93.38 98 GLU A C 1
ATOM 779 O O . GLU A 1 98 ? 6.604 0.926 -10.516 1.00 93.38 98 GLU A O 1
ATOM 784 N N . SER A 1 99 ? 7.029 3.122 -10.715 1.00 94.81 99 SER A N 1
ATOM 785 C CA . SER A 1 99 ? 6.748 3.461 -9.313 1.00 94.81 99 SER A CA 1
ATOM 786 C C . SER A 1 99 ? 5.295 3.158 -8.931 1.00 94.81 99 SER A C 1
ATOM 788 O O . SER A 1 99 ? 5.022 2.457 -7.952 1.00 94.81 99 SER A O 1
ATOM 790 N N . LEU A 1 100 ? 4.334 3.603 -9.751 1.00 94.56 100 LEU A N 1
ATOM 791 C CA . LEU A 1 100 ? 2.909 3.304 -9.550 1.00 94.56 100 LEU A CA 1
ATOM 792 C C . LEU A 1 100 ? 2.639 1.798 -9.549 1.00 94.56 100 LEU A C 1
ATOM 794 O O . LEU A 1 100 ? 1.784 1.310 -8.809 1.00 94.56 100 LEU A O 1
ATOM 798 N N . CYS A 1 101 ? 3.389 1.050 -10.351 1.00 93.69 101 CYS A N 1
ATOM 799 C CA . CYS A 1 101 ? 3.301 -0.395 -10.404 1.00 93.69 101 CYS A CA 1
ATOM 800 C C . CYS A 1 101 ? 3.721 -1.063 -9.089 1.00 93.69 101 CYS A C 1
ATOM 802 O O . CYS A 1 101 ? 3.033 -1.960 -8.598 1.00 93.69 101 CYS A O 1
ATOM 804 N N . LEU A 1 102 ? 4.825 -0.609 -8.488 1.00 93.69 102 LEU A N 1
ATOM 805 C CA . LEU A 1 102 ? 5.288 -1.099 -7.187 1.00 93.69 102 LEU A CA 1
ATOM 806 C C . LEU A 1 102 ? 4.242 -0.857 -6.093 1.00 93.69 102 LEU A C 1
ATOM 808 O O . LEU A 1 102 ? 3.969 -1.752 -5.286 1.00 93.69 102 LEU A O 1
ATOM 812 N N . ILE A 1 103 ? 3.605 0.317 -6.105 1.00 95.06 103 ILE A N 1
ATOM 813 C CA . ILE A 1 103 ? 2.505 0.651 -5.193 1.00 95.06 103 ILE A CA 1
ATOM 814 C C . ILE A 1 103 ? 1.311 -0.281 -5.438 1.00 95.06 103 ILE A C 1
ATOM 816 O O . ILE A 1 103 ? 0.829 -0.916 -4.501 1.00 95.06 103 ILE A O 1
ATOM 820 N N . ALA A 1 104 ? 0.865 -0.433 -6.689 1.00 94.69 104 ALA A N 1
ATOM 821 C CA . ALA A 1 104 ? -0.266 -1.294 -7.049 1.00 94.69 104 ALA A CA 1
ATOM 822 C C . ALA A 1 104 ? -0.039 -2.773 -6.679 1.00 94.69 104 ALA A C 1
ATOM 824 O O . ALA A 1 104 ? -0.993 -3.508 -6.422 1.00 94.69 104 ALA A O 1
ATOM 825 N N . MET A 1 105 ? 1.220 -3.210 -6.613 1.00 93.19 105 MET A N 1
ATOM 826 C CA . MET A 1 105 ? 1.608 -4.571 -6.238 1.00 93.19 105 MET A CA 1
ATOM 827 C C . MET A 1 105 ? 1.857 -4.773 -4.733 1.00 93.19 105 MET A C 1
ATOM 829 O O . MET A 1 105 ? 2.224 -5.872 -4.306 1.00 93.19 105 MET A O 1
ATOM 833 N N . SER A 1 106 ? 1.664 -3.745 -3.903 1.00 93.88 106 SER A N 1
ATOM 834 C CA . SER A 1 106 ? 1.959 -3.773 -2.464 1.00 93.88 106 SER A CA 1
ATOM 835 C C . SER A 1 106 ? 0.895 -4.502 -1.639 1.00 93.88 106 SER A C 1
ATOM 837 O O . SER A 1 106 ? 0.266 -3.946 -0.753 1.00 93.88 106 SER A O 1
ATOM 839 N N . SER A 1 107 ? 0.677 -5.784 -1.920 1.00 93.69 107 SER A N 1
ATOM 840 C CA . SER A 1 107 ? -0.422 -6.556 -1.334 1.00 93.69 107 SER A CA 1
ATOM 841 C C . SER A 1 107 ? -0.123 -7.196 0.025 1.00 93.69 107 SER A C 1
ATOM 843 O O . SER A 1 107 ? -1.004 -7.839 0.596 1.00 93.69 107 SER A O 1
ATOM 845 N N . SER A 1 108 ? 1.119 -7.126 0.507 1.00 93.25 108 SER A N 1
ATOM 846 C CA . SER A 1 108 ? 1.517 -7.754 1.767 1.00 93.25 108 SER A CA 1
ATOM 847 C C . SER A 1 108 ? 1.345 -6.776 2.919 1.00 93.25 108 SER A C 1
ATOM 849 O O . SER A 1 108 ? 1.800 -5.643 2.812 1.00 93.25 108 SER A O 1
ATOM 851 N N . PHE A 1 109 ? 0.727 -7.187 4.023 1.00 94.94 109 PHE A N 1
ATOM 852 C CA . PHE A 1 109 ? 0.299 -6.254 5.064 1.00 94.94 109 PHE A CA 1
ATOM 853 C C . PHE A 1 109 ? 0.653 -6.680 6.490 1.00 94.94 109 PHE A C 1
ATOM 855 O O . PHE A 1 109 ? 0.844 -7.858 6.799 1.00 94.94 109 PHE A O 1
ATOM 862 N N . GLN A 1 110 ? 0.699 -5.690 7.378 1.00 95.56 110 GLN A N 1
ATOM 863 C CA . GLN A 1 110 ? 0.764 -5.857 8.827 1.00 95.56 110 GLN A CA 1
ATOM 864 C C . GLN A 1 110 ? -0.285 -4.959 9.488 1.00 95.56 110 GLN A C 1
ATOM 866 O O . GLN A 1 110 ? -0.405 -3.783 9.148 1.00 95.56 110 GLN A O 1
ATOM 871 N N . ALA A 1 111 ? -1.023 -5.517 10.447 1.00 95.62 111 ALA A N 1
ATOM 872 C CA . ALA A 1 111 ? -1.979 -4.774 11.257 1.00 95.62 111 ALA A CA 1
ATOM 873 C C . ALA A 1 111 ? -1.323 -4.215 12.523 1.00 95.62 111 ALA A C 1
ATOM 875 O O . ALA A 1 111 ? -0.469 -4.872 13.135 1.00 95.62 111 ALA A O 1
ATOM 876 N N . TYR A 1 112 ? -1.766 -3.025 12.922 1.00 94.31 112 TYR A N 1
ATOM 877 C CA . TYR A 1 112 ? -1.316 -2.318 14.113 1.00 94.31 112 TYR A CA 1
ATOM 878 C C . TYR A 1 112 ? -2.499 -1.820 14.947 1.00 94.31 112 TYR A C 1
ATOM 880 O O . TYR A 1 112 ? -3.590 -1.540 14.436 1.00 94.31 112 TYR A O 1
ATOM 888 N N . ARG A 1 113 ? -2.259 -1.691 16.253 1.00 91.81 113 ARG A N 1
ATOM 889 C CA . ARG A 1 113 ? -3.106 -0.939 17.179 1.00 91.81 113 ARG A CA 1
ATOM 890 C C . ARG A 1 113 ? -2.315 0.206 17.796 1.00 91.81 113 ARG A C 1
ATOM 892 O O . ARG A 1 113 ? -1.169 0.026 18.198 1.00 91.81 113 ARG A O 1
ATOM 899 N N . HIS A 1 114 ? -2.939 1.362 17.935 1.00 85.75 114 HIS A N 1
ATOM 900 C CA . HIS A 1 114 ? -2.387 2.471 18.697 1.00 85.75 114 HIS A CA 1
ATOM 901 C C . HIS A 1 114 ? -2.561 2.185 20.184 1.00 85.75 114 HIS A C 1
ATOM 903 O O . HIS A 1 114 ? -3.684 2.008 20.668 1.00 85.75 114 HIS A O 1
ATOM 909 N N . LYS A 1 115 ? -1.446 2.116 20.914 1.00 79.62 115 LYS A N 1
ATOM 910 C CA . LYS A 1 115 ? -1.504 2.097 22.375 1.00 79.62 115 LYS A CA 1
ATOM 911 C C . LYS A 1 115 ? -2.051 3.433 22.888 1.00 79.62 115 LYS A C 1
ATOM 913 O O . LYS A 1 115 ? -1.932 4.447 22.199 1.00 79.62 115 LYS A O 1
ATOM 918 N N . PRO A 1 116 ? -2.630 3.459 24.099 1.00 76.00 116 PRO A N 1
ATOM 919 C CA . PRO A 1 116 ? -2.858 4.719 24.787 1.00 76.00 116 PRO A CA 1
ATOM 920 C C . PRO A 1 116 ? -1.558 5.539 24.812 1.00 76.00 116 PRO A C 1
ATOM 922 O O . PRO A 1 116 ? -0.481 4.934 24.879 1.00 76.00 116 PRO A O 1
ATOM 925 N N . PRO A 1 117 ? -1.644 6.879 24.775 1.00 78.56 117 PRO A N 1
ATOM 926 C CA . PRO A 1 117 ? -0.473 7.730 24.917 1.00 78.56 117 PRO A CA 1
ATOM 927 C C . PRO A 1 117 ? 0.319 7.328 26.165 1.00 78.56 117 PRO A C 1
ATOM 929 O O . PRO A 1 117 ? -0.270 7.068 27.220 1.00 78.56 117 PRO A O 1
ATOM 932 N N . ASN A 1 118 ? 1.644 7.252 26.053 1.00 75.56 118 ASN A N 1
ATOM 933 C CA . ASN A 1 118 ? 2.500 7.088 27.224 1.00 75.56 118 ASN A CA 1
ATOM 934 C C . ASN A 1 118 ? 2.472 8.370 28.092 1.00 75.56 118 ASN A C 1
ATOM 936 O O . ASN A 1 118 ? 1.770 9.336 27.786 1.00 75.56 118 ASN A O 1
ATOM 940 N N . LYS A 1 119 ? 3.237 8.395 29.193 1.00 76.94 119 LYS A N 1
ATOM 941 C CA . LYS A 1 119 ? 3.312 9.568 30.090 1.00 76.94 119 LYS A CA 1
ATOM 942 C C . LYS A 1 119 ? 3.787 10.849 29.385 1.00 76.94 119 LYS A C 1
ATOM 944 O O . LYS A 1 119 ? 3.471 11.933 29.859 1.00 76.94 119 LYS A O 1
ATOM 949 N N . ASP A 1 120 ? 4.466 10.706 28.249 1.00 78.94 120 ASP A N 1
ATOM 950 C CA . ASP A 1 120 ? 4.982 11.797 27.418 1.00 78.94 120 ASP A CA 1
ATOM 951 C C . ASP A 1 120 ? 4.003 12.190 26.292 1.00 78.94 120 ASP A C 1
ATOM 953 O O . ASP A 1 120 ? 4.331 12.993 25.424 1.00 78.94 120 ASP A O 1
ATOM 957 N N . GLY A 1 121 ? 2.794 11.614 26.276 1.00 70.56 121 GLY A N 1
ATOM 958 C CA . GLY A 1 121 ? 1.771 11.874 25.261 1.00 70.56 121 GLY A CA 1
ATOM 959 C C . GLY A 1 121 ? 2.011 11.172 23.920 1.00 70.56 121 GLY A C 1
ATOM 960 O O . GLY A 1 121 ? 1.244 11.381 22.980 1.00 70.56 121 GLY A O 1
ATOM 961 N N . ILE A 1 122 ? 3.030 10.316 23.819 1.00 69.44 122 ILE A N 1
ATOM 962 C CA . ILE A 1 122 ? 3.404 9.635 22.578 1.00 69.44 122 ILE A CA 1
ATOM 963 C C . ILE A 1 122 ? 2.582 8.357 22.413 1.00 69.44 122 ILE A C 1
ATOM 965 O O . ILE A 1 122 ? 2.543 7.487 23.289 1.00 69.44 122 ILE A O 1
ATOM 969 N N . VAL A 1 123 ? 1.939 8.233 21.255 1.00 71.38 123 VAL A N 1
ATOM 970 C CA . VAL A 1 123 ? 1.213 7.037 20.827 1.00 71.38 123 VAL A CA 1
ATOM 971 C C . VAL A 1 123 ? 2.135 6.198 19.953 1.00 71.38 123 VAL A C 1
ATOM 973 O O . VAL A 1 123 ? 2.532 6.633 18.876 1.00 71.38 123 VAL A O 1
ATOM 976 N N . TYR A 1 124 ? 2.449 4.982 20.397 1.00 75.50 124 TYR A N 1
ATOM 977 C CA . TYR A 1 124 ? 3.231 4.036 19.602 1.00 75.50 124 TYR A CA 1
ATOM 978 C C . TYR A 1 124 ? 2.317 2.996 18.943 1.00 75.50 124 TYR A C 1
ATOM 980 O O . TYR A 1 124 ? 1.481 2.393 19.636 1.00 75.50 124 TYR A O 1
ATOM 988 N N . PRO A 1 125 ? 2.475 2.743 17.632 1.00 83.56 125 PRO A N 1
ATOM 989 C CA . PRO A 1 125 ? 1.801 1.638 16.977 1.00 83.56 125 PRO A CA 1
ATOM 990 C C . PRO A 1 125 ? 2.399 0.312 17.460 1.00 83.56 125 PRO A C 1
ATOM 992 O O . PRO A 1 125 ? 3.612 0.109 17.492 1.00 83.56 125 PRO A O 1
ATOM 995 N N . GLU A 1 126 ? 1.538 -0.622 17.844 1.00 89.38 126 GLU A N 1
ATOM 996 C CA . GLU A 1 126 ? 1.907 -1.981 18.222 1.00 89.38 126 GLU A CA 1
ATOM 997 C C . GLU A 1 126 ? 1.399 -2.965 17.175 1.00 89.38 126 GLU A C 1
ATOM 999 O O . GLU A 1 126 ? 0.208 -2.983 16.865 1.00 89.38 126 GLU A O 1
ATOM 1004 N N . LYS A 1 127 ? 2.298 -3.815 16.670 1.00 92.44 127 LYS A N 1
ATOM 1005 C CA . LYS A 1 127 ? 1.956 -4.901 15.745 1.00 92.44 127 LYS A CA 1
ATOM 1006 C C . LYS A 1 127 ? 0.963 -5.857 16.398 1.00 92.44 127 LYS A C 1
ATOM 1008 O O . LYS A 1 127 ? 1.184 -6.317 17.516 1.00 92.44 127 LYS A O 1
ATOM 1013 N N . ILE A 1 128 ? -0.096 -6.196 15.674 1.00 93.62 128 ILE A N 1
ATOM 1014 C CA . ILE A 1 128 ? -1.103 -7.164 16.107 1.00 93.62 128 ILE A CA 1
ATOM 1015 C C . ILE A 1 128 ? -1.297 -8.250 15.058 1.00 93.62 128 ILE A C 1
ATOM 1017 O O . ILE A 1 128 ? -1.474 -7.977 13.874 1.00 93.62 128 ILE A O 1
ATOM 1021 N N . GLY A 1 129 ? -1.295 -9.496 15.526 1.00 91.50 129 GLY A N 1
ATOM 1022 C CA . GLY A 1 129 ? -1.452 -10.670 14.679 1.00 91.50 129 GLY A CA 1
ATOM 1023 C C . GLY A 1 129 ? -0.259 -10.949 13.752 1.00 91.50 129 GLY A C 1
ATOM 1024 O O . GLY A 1 129 ? 0.694 -10.164 13.679 1.00 91.50 129 GLY A O 1
ATOM 1025 N N . PRO A 1 130 ? -0.289 -12.098 13.059 1.00 92.88 130 PRO A N 1
ATOM 1026 C CA . PRO A 1 130 ? 0.727 -12.459 12.080 1.00 92.88 130 PRO A CA 1
ATOM 1027 C C . PRO A 1 130 ? 0.685 -11.554 10.844 1.00 92.88 130 PRO A C 1
ATOM 1029 O O . PRO A 1 130 ? -0.358 -11.003 10.489 1.00 92.88 130 PRO A O 1
ATOM 1032 N N . LYS A 1 131 ? 1.820 -11.466 10.144 1.00 91.69 131 LYS A N 1
ATOM 1033 C CA . LYS A 1 131 ? 1.902 -10.813 8.835 1.00 91.69 131 LYS A CA 1
ATOM 1034 C C . LYS A 1 131 ? 0.952 -11.495 7.838 1.00 91.69 131 LYS A C 1
ATOM 1036 O O . LYS A 1 131 ? 0.813 -12.715 7.863 1.00 91.69 131 LYS A O 1
ATOM 1041 N N . ASP A 1 132 ? 0.322 -10.705 6.970 1.00 93.06 132 ASP A N 1
ATOM 1042 C CA . ASP A 1 132 ? -0.617 -11.147 5.929 1.00 93.06 132 ASP A CA 1
ATOM 1043 C C . ASP A 1 132 ? -1.888 -11.859 6.450 1.00 93.06 132 ASP A C 1
ATOM 1045 O O . ASP A 1 132 ? -2.614 -12.494 5.681 1.00 93.06 132 ASP A O 1
ATOM 1049 N N . ILE A 1 133 ? -2.202 -11.727 7.747 1.00 94.56 133 ILE A N 1
ATOM 1050 C CA . ILE A 1 133 ? -3.409 -12.280 8.377 1.00 94.56 133 ILE A CA 1
ATOM 1051 C C . ILE A 1 133 ? -4.139 -11.174 9.145 1.00 94.56 133 ILE A C 1
ATOM 1053 O O . ILE A 1 133 ? -3.597 -10.589 10.081 1.00 94.56 133 ILE A O 1
ATOM 1057 N N . PHE A 1 134 ? -5.397 -10.901 8.782 1.00 94.19 134 PHE A N 1
ATOM 1058 C CA . PHE A 1 134 ? -6.199 -9.893 9.477 1.00 94.19 134 PHE A CA 1
ATOM 1059 C C . PHE A 1 134 ? -6.654 -10.422 10.853 1.00 94.19 134 PHE A C 1
ATOM 1061 O O . PHE A 1 134 ? -7.293 -11.481 10.921 1.00 94.19 134 PHE A O 1
ATOM 1068 N N . PRO A 1 135 ? -6.344 -9.729 11.966 1.00 92.44 135 PRO A N 1
ATOM 1069 C CA . PRO A 1 135 ? -6.641 -10.224 13.307 1.00 92.44 135 PRO A CA 1
ATOM 1070 C C . PRO A 1 135 ? -8.128 -10.042 13.650 1.00 92.44 135 PRO A C 1
ATOM 1072 O O . PRO A 1 135 ? -8.580 -8.965 14.041 1.00 92.44 135 PRO A O 1
ATOM 1075 N N . LYS A 1 136 ? -8.909 -11.120 13.521 1.00 87.56 136 LYS A N 1
ATOM 1076 C CA . LYS A 1 136 ? -10.346 -11.124 13.841 1.00 87.56 136 LYS A CA 1
ATOM 1077 C C . LYS A 1 136 ? -10.592 -10.766 15.311 1.00 87.56 136 LYS A C 1
ATOM 1079 O O . LYS A 1 136 ? -9.956 -11.321 16.202 1.00 87.56 136 LYS A O 1
ATOM 1084 N N . GLY A 1 137 ? -11.543 -9.864 15.555 1.00 83.88 137 GLY A N 1
ATOM 1085 C CA . GLY A 1 137 ? -11.926 -9.430 16.905 1.00 83.88 137 GLY A CA 1
ATOM 1086 C C . GLY A 1 137 ? -10.943 -8.468 17.582 1.00 83.88 137 GLY A C 1
ATOM 1087 O O . GLY A 1 137 ? -11.174 -8.087 18.726 1.00 83.88 137 GLY A O 1
ATOM 1088 N N . ALA A 1 138 ? -9.865 -8.059 16.904 1.00 88.44 138 ALA A N 1
ATOM 1089 C CA . ALA A 1 138 ? -8.936 -7.059 17.415 1.00 88.44 138 ALA A CA 1
ATOM 1090 C C . ALA A 1 138 ? -9.330 -5.637 16.983 1.00 88.44 138 ALA A C 1
ATOM 1092 O O . ALA A 1 138 ? -9.894 -5.419 15.912 1.00 88.44 138 ALA A O 1
ATOM 1093 N N . ASN A 1 139 ? -8.957 -4.656 17.805 1.00 90.56 139 ASN A N 1
ATOM 1094 C CA . ASN A 1 139 ? -9.089 -3.237 17.483 1.00 90.56 139 ASN A CA 1
ATOM 1095 C C . ASN A 1 139 ? -7.930 -2.801 16.575 1.00 90.56 139 ASN A C 1
ATOM 1097 O O . ASN A 1 139 ? -6.872 -2.405 17.066 1.00 90.56 139 ASN A O 1
ATOM 1101 N N . VAL A 1 140 ? -8.120 -2.904 15.259 1.00 93.19 140 VAL A N 1
ATOM 1102 C CA . VAL A 1 140 ? -7.131 -2.485 14.255 1.00 93.19 140 VAL A CA 1
ATOM 1103 C C . VAL A 1 140 ? -7.251 -0.979 14.020 1.00 93.19 140 VAL A C 1
ATOM 1105 O O . VAL A 1 140 ? -8.294 -0.509 13.563 1.00 93.19 140 VAL A O 1
ATOM 1108 N N . SER A 1 141 ? -6.208 -0.214 14.341 1.00 91.88 141 SER A N 1
ATOM 1109 C CA . SER A 1 141 ? -6.172 1.237 14.094 1.00 91.88 141 SER A CA 1
ATOM 1110 C C . SER A 1 141 ? -5.498 1.593 12.774 1.00 91.88 141 SER A C 1
ATOM 1112 O O . SER A 1 141 ? -5.871 2.589 12.160 1.00 91.88 141 SER A O 1
ATOM 1114 N N . GLU A 1 142 ? -4.532 0.780 12.346 1.00 93.62 142 GLU A N 1
ATOM 1115 C CA . GLU A 1 142 ? -3.741 1.012 11.143 1.00 93.62 142 GLU A CA 1
ATOM 1116 C C . GLU A 1 142 ? -3.413 -0.318 10.445 1.00 93.62 142 GLU A C 1
ATOM 1118 O O . GLU A 1 142 ? -3.152 -1.341 11.089 1.00 93.62 142 GLU A O 1
ATOM 1123 N N . LEU A 1 143 ? -3.418 -0.298 9.115 1.00 95.25 143 LEU A N 1
ATOM 1124 C CA . LEU A 1 143 ? -2.890 -1.355 8.258 1.00 95.25 143 LEU A CA 1
ATOM 1125 C C . LEU A 1 143 ? -1.792 -0.771 7.383 1.00 95.25 143 LEU A C 1
ATOM 1127 O O . LEU A 1 143 ? -2.033 0.201 6.676 1.00 95.25 143 LEU A O 1
ATOM 1131 N N . ILE A 1 144 ? -0.620 -1.398 7.380 1.00 95.25 144 ILE A N 1
ATOM 1132 C CA . ILE A 1 144 ? 0.478 -1.000 6.496 1.00 95.25 144 ILE A CA 1
ATOM 1133 C C . ILE A 1 144 ? 0.670 -2.082 5.446 1.00 95.25 144 ILE A C 1
ATOM 1135 O O . ILE A 1 144 ? 0.989 -3.224 5.780 1.00 95.25 144 ILE A O 1
ATOM 1139 N N . PHE A 1 145 ? 0.481 -1.698 4.191 1.00 95.25 145 PHE A N 1
ATOM 1140 C CA . PHE A 1 145 ? 0.675 -2.497 2.992 1.00 95.25 145 PHE A CA 1
ATOM 1141 C C . PHE A 1 145 ? 2.047 -2.202 2.375 1.00 95.25 145 PHE A C 1
ATOM 1143 O O . PHE A 1 145 ? 2.514 -1.067 2.362 1.00 95.25 145 PHE A O 1
ATOM 1150 N N . THR A 1 146 ? 2.713 -3.242 1.890 1.00 93.44 146 THR A N 1
ATOM 1151 C CA . THR A 1 146 ? 4.081 -3.224 1.361 1.00 93.44 146 THR A CA 1
ATOM 1152 C C . THR A 1 146 ? 4.215 -4.252 0.245 1.00 93.44 146 THR A C 1
ATOM 1154 O O . THR A 1 146 ? 3.418 -5.193 0.136 1.00 93.44 146 THR A O 1
ATOM 1157 N N . LEU A 1 147 ? 5.260 -4.114 -0.569 1.00 91.19 147 LEU A N 1
ATOM 1158 C CA . LEU A 1 147 ? 5.588 -5.116 -1.573 1.00 91.19 147 LEU A CA 1
ATOM 1159 C C . LEU A 1 147 ? 5.840 -6.493 -0.908 1.00 91.19 147 LEU A C 1
ATOM 1161 O O . LEU A 1 147 ? 6.620 -6.589 0.047 1.00 91.19 147 LEU A O 1
ATOM 1165 N N . PRO A 1 148 ? 5.209 -7.583 -1.387 1.00 88.12 148 PRO A N 1
ATOM 1166 C CA . PRO A 1 148 ? 5.440 -8.925 -0.862 1.00 88.12 148 PRO A CA 1
ATOM 1167 C C . PRO A 1 148 ? 6.912 -9.340 -0.893 1.00 88.12 148 PRO A C 1
ATOM 1169 O O . PRO A 1 148 ? 7.627 -9.090 -1.862 1.00 88.12 148 PRO A O 1
ATOM 1172 N N . LYS A 1 149 ? 7.360 -10.084 0.127 1.00 82.44 149 LYS A N 1
ATOM 1173 C CA . LYS A 1 149 ? 8.749 -10.579 0.201 1.00 82.44 149 LYS A CA 1
ATOM 1174 C C . LYS A 1 149 ? 9.146 -11.474 -0.981 1.00 82.44 149 LYS A C 1
ATOM 1176 O O . LYS A 1 149 ? 10.307 -11.505 -1.356 1.00 82.44 149 LYS A O 1
ATOM 1181 N N . SER A 1 150 ? 8.196 -12.185 -1.590 1.00 82.75 150 SER A N 1
ATOM 1182 C CA . SER A 1 150 ? 8.427 -12.976 -2.813 1.00 82.75 150 SER A CA 1
ATOM 1183 C C . SER A 1 150 ? 8.834 -12.112 -4.019 1.00 82.75 150 SER A C 1
ATOM 1185 O O . SER A 1 150 ? 9.500 -12.578 -4.953 1.00 82.75 150 SER A O 1
ATOM 1187 N N . LEU A 1 151 ? 8.440 -10.841 -3.989 1.00 80.75 151 LEU A N 1
ATOM 1188 C CA . LEU A 1 151 ? 8.700 -9.829 -5.000 1.00 80.75 151 LEU A CA 1
ATOM 1189 C C . LEU A 1 151 ? 9.872 -8.919 -4.610 1.00 80.75 151 LEU A C 1
ATOM 1191 O O . LEU A 1 151 ? 10.548 -8.435 -5.510 1.00 80.75 151 LEU A O 1
ATOM 1195 N N . ALA A 1 152 ? 10.178 -8.785 -3.315 1.00 74.44 152 ALA A N 1
ATOM 1196 C CA . ALA A 1 152 ? 11.330 -8.055 -2.789 1.00 74.44 152 ALA A CA 1
ATOM 1197 C C . ALA A 1 152 ? 12.635 -8.874 -2.892 1.00 74.44 152 ALA A C 1
ATOM 1199 O O . ALA A 1 152 ? 12.835 -9.823 -2.127 1.00 74.44 152 ALA A O 1
ATOM 1200 N N . PRO A 1 153 ? 13.554 -8.554 -3.817 1.00 74.69 153 PRO A N 1
ATOM 1201 C CA . PRO A 1 153 ? 14.834 -9.243 -3.893 1.00 74.69 153 PRO A CA 1
ATOM 1202 C C . PRO A 1 153 ? 15.676 -8.837 -2.674 1.00 74.69 153 PRO A C 1
ATOM 1204 O O . PRO A 1 153 ? 15.870 -7.640 -2.473 1.00 74.69 153 PRO A O 1
ATOM 1207 N N . PRO A 1 154 ? 16.240 -9.781 -1.895 1.00 75.12 154 PRO A N 1
ATOM 1208 C CA . PRO A 1 154 ? 17.027 -9.443 -0.704 1.00 75.12 154 PRO A CA 1
ATOM 1209 C C . PRO A 1 154 ? 18.180 -8.469 -0.981 1.00 75.12 154 PRO A C 1
ATOM 1211 O O . PRO A 1 154 ? 18.508 -7.646 -0.140 1.00 75.12 154 PRO A O 1
ATOM 1214 N N . LYS A 1 155 ? 18.747 -8.528 -2.191 1.00 79.25 155 LYS A N 1
ATOM 1215 C CA . LYS A 1 155 ? 19.826 -7.649 -2.662 1.00 79.25 155 LYS A CA 1
ATOM 1216 C C . LYS A 1 155 ? 19.433 -6.182 -2.899 1.00 79.25 155 LYS A C 1
ATOM 1218 O O . LYS A 1 155 ? 20.323 -5.386 -3.138 1.00 79.25 155 LYS A O 1
ATOM 1223 N N . CYS A 1 156 ? 18.139 -5.858 -2.920 1.00 78.75 156 CYS A N 1
ATOM 1224 C CA . CYS A 1 156 ? 17.645 -4.490 -3.124 1.00 78.75 156 CYS A CA 1
ATOM 1225 C C . CYS A 1 156 ? 17.297 -3.790 -1.800 1.00 78.75 156 CYS A C 1
ATOM 1227 O O . CYS A 1 156 ? 16.825 -2.657 -1.800 1.00 78.75 156 CYS A O 1
ATOM 1229 N N . VAL A 1 157 ? 17.460 -4.492 -0.675 1.00 73.00 157 VAL A N 1
ATOM 1230 C CA . VAL A 1 157 ? 17.206 -3.959 0.662 1.00 73.00 157 VAL A CA 1
ATOM 1231 C C . VAL A 1 157 ? 18.505 -3.345 1.167 1.00 73.00 157 VAL A C 1
ATOM 1233 O O . VAL A 1 157 ? 19.460 -4.069 1.451 1.00 73.00 157 VAL A O 1
ATOM 1236 N N . ASN A 1 158 ? 18.536 -2.020 1.279 1.00 65.06 158 ASN A N 1
ATOM 1237 C CA . ASN A 1 158 ? 19.626 -1.322 1.951 1.00 65.06 158 ASN A CA 1
ATOM 1238 C C . ASN A 1 158 ? 19.509 -1.564 3.466 1.00 65.06 158 ASN A C 1
ATOM 1240 O O . ASN A 1 158 ? 18.403 -1.687 3.997 1.00 65.06 158 ASN A O 1
ATOM 1244 N N . PHE A 1 159 ? 20.647 -1.734 4.141 1.00 52.88 159 PHE A N 1
ATOM 1245 C CA . PHE A 1 159 ? 20.718 -2.134 5.550 1.00 52.88 159 PHE A CA 1
ATOM 1246 C C . PHE A 1 159 ? 19.811 -1.277 6.469 1.00 52.88 159 PHE A C 1
ATOM 1248 O O . PHE A 1 159 ? 19.692 -0.070 6.302 1.00 52.88 159 PHE A O 1
ATOM 1255 N N . GLU A 1 160 ? 19.187 -1.950 7.443 1.00 46.81 160 GLU A N 1
ATOM 1256 C CA . GLU A 1 160 ? 18.430 -1.436 8.609 1.00 46.81 160 GLU A CA 1
ATOM 1257 C C . GLU A 1 160 ? 17.110 -0.653 8.418 1.00 46.81 160 GLU A C 1
ATOM 1259 O O . GLU A 1 160 ? 16.324 -0.625 9.364 1.00 46.81 160 GLU A O 1
ATOM 1264 N N . GLY A 1 161 ? 16.779 -0.106 7.245 1.00 50.19 161 GLY A N 1
ATOM 1265 C CA . GLY A 1 161 ? 15.630 0.817 7.123 1.00 50.19 161 GLY A CA 1
ATOM 1266 C C . GLY A 1 161 ? 14.321 0.223 6.584 1.00 50.19 161 GLY A C 1
ATOM 1267 O O . GLY A 1 161 ? 13.314 0.129 7.288 1.00 50.19 161 GLY A O 1
ATOM 1268 N N . ALA A 1 162 ? 14.307 -0.183 5.310 1.00 56.50 162 ALA A N 1
ATOM 1269 C CA . ALA A 1 162 ? 13.070 -0.470 4.582 1.00 56.50 162 ALA A CA 1
ATOM 1270 C C . AL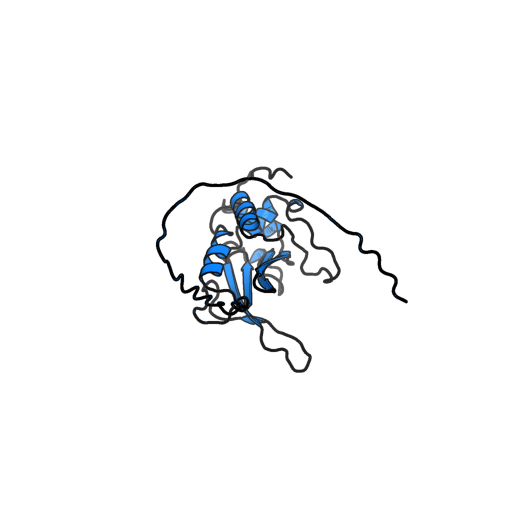A A 1 162 ? 13.173 -1.709 3.681 1.00 56.50 162 ALA A C 1
ATOM 1272 O O . ALA A 1 162 ? 14.014 -1.801 2.793 1.00 56.50 162 ALA A O 1
ATOM 1273 N N . THR A 1 163 ? 12.269 -2.679 3.865 1.00 71.06 163 THR A N 1
ATOM 1274 C CA . THR A 1 163 ? 12.233 -3.916 3.054 1.00 71.06 163 THR A CA 1
ATOM 1275 C C . THR A 1 163 ? 11.514 -3.763 1.708 1.00 71.06 163 THR A C 1
ATOM 1277 O O . THR A 1 163 ? 11.380 -4.741 0.971 1.00 71.06 163 THR A O 1
ATOM 1280 N N . ALA A 1 164 ? 10.980 -2.578 1.420 1.00 85.94 164 ALA A N 1
ATOM 1281 C CA . ALA A 1 164 ? 10.193 -2.262 0.234 1.00 85.94 164 ALA A CA 1
ATOM 1282 C C . ALA A 1 164 ? 10.369 -0.772 -0.115 1.00 85.94 164 ALA A C 1
ATOM 1284 O O . ALA A 1 164 ? 10.640 0.005 0.793 1.00 85.94 164 ALA A O 1
ATOM 1285 N N . PRO A 1 165 ? 10.189 -0.371 -1.385 1.00 89.81 165 PRO A N 1
ATOM 1286 C CA . PRO A 1 165 ? 10.321 1.027 -1.812 1.00 89.81 165 PRO A CA 1
ATOM 1287 C C . PRO A 1 165 ? 9.154 1.920 -1.376 1.00 89.81 165 PRO A C 1
ATOM 1289 O O . PRO A 1 165 ? 9.312 3.128 -1.291 1.00 89.81 165 PRO A O 1
ATOM 1292 N N . TYR A 1 166 ? 7.993 1.338 -1.066 1.00 93.00 166 TYR A N 1
ATOM 1293 C CA . TYR A 1 166 ? 6.815 2.078 -0.618 1.00 93.00 166 TYR A CA 1
ATOM 1294 C C . TYR A 1 166 ? 6.153 1.384 0.577 1.00 93.00 166 TYR A C 1
ATOM 1296 O O . TYR A 1 166 ? 6.064 0.149 0.620 1.00 93.00 166 TYR A O 1
ATOM 1304 N N . ALA A 1 167 ? 5.638 2.182 1.512 1.00 93.31 167 ALA A N 1
ATOM 1305 C CA . ALA A 1 167 ? 4.682 1.765 2.532 1.00 93.31 167 ALA A CA 1
ATOM 1306 C C . ALA A 1 167 ? 3.359 2.509 2.340 1.00 93.31 167 ALA A C 1
ATOM 1308 O O . ALA A 1 167 ? 3.321 3.731 2.226 1.00 93.31 167 ALA A O 1
ATOM 1309 N N . ILE A 1 168 ? 2.259 1.761 2.318 1.00 95.75 168 ILE A N 1
ATOM 1310 C CA . ILE A 1 168 ? 0.917 2.305 2.152 1.00 95.75 168 ILE A CA 1
ATOM 1311 C C . ILE A 1 168 ? 0.152 2.077 3.450 1.00 95.75 168 ILE A C 1
ATOM 1313 O O . ILE A 1 168 ? -0.276 0.960 3.740 1.00 95.75 168 ILE A O 1
ATOM 1317 N N . SER A 1 169 ? -0.000 3.133 4.240 1.00 94.94 169 SER A N 1
ATOM 1318 C CA . SER A 1 169 ? -0.748 3.103 5.493 1.00 94.94 169 SER A CA 1
ATOM 1319 C C . SER A 1 169 ? -2.214 3.445 5.252 1.00 94.94 169 SER A C 1
ATOM 1321 O O . SER A 1 169 ? -2.537 4.399 4.543 1.00 94.94 169 SER A O 1
ATOM 1323 N N . PHE A 1 170 ? -3.098 2.668 5.865 1.00 95.56 170 PHE A N 1
ATOM 1324 C CA . PHE A 1 170 ? -4.517 2.947 5.979 1.00 95.56 170 PHE A CA 1
ATOM 1325 C C . PHE A 1 170 ? -4.900 3.092 7.441 1.00 95.56 170 PHE A C 1
ATOM 1327 O O . PHE A 1 170 ? -4.635 2.201 8.247 1.00 95.56 170 PHE A O 1
ATOM 1334 N N . GLU A 1 171 ? -5.601 4.170 7.763 1.00 93.38 171 GLU A N 1
ATOM 1335 C CA . GLU A 1 171 ? -6.087 4.463 9.108 1.00 93.38 171 GLU A CA 1
ATOM 1336 C C . GLU A 1 171 ? -7.511 5.020 9.067 1.00 93.38 171 GLU A C 1
ATOM 1338 O O . GLU A 1 171 ? -8.009 5.447 8.021 1.00 93.38 171 GLU A O 1
ATOM 1343 N N . LYS A 1 172 ? -8.172 5.057 10.226 1.00 89.06 172 LYS A N 1
ATOM 1344 C CA . LYS A 1 172 ? -9.448 5.759 10.375 1.00 89.06 172 LYS A CA 1
ATOM 1345 C C . LYS A 1 172 ? -9.284 7.097 11.073 1.00 89.06 172 LYS A C 1
ATOM 1347 O O . LYS A 1 172 ? -8.958 7.161 12.256 1.00 89.06 172 LYS A O 1
ATOM 1352 N N . LYS A 1 173 ? -9.650 8.169 10.372 1.00 84.88 173 LYS A N 1
ATOM 1353 C CA . LYS A 1 173 ? -9.743 9.526 10.919 1.00 84.88 173 LYS A CA 1
ATOM 1354 C C . LYS A 1 173 ? -11.187 10.003 10.841 1.00 84.88 173 LYS A C 1
ATOM 1356 O O . LYS A 1 173 ? -11.791 10.016 9.773 1.00 84.88 173 LYS A O 1
ATOM 1361 N N . ALA A 1 174 ? -11.762 10.346 11.996 1.00 83.88 174 ALA A N 1
ATOM 1362 C CA . ALA A 1 174 ? -13.160 10.777 12.119 1.00 83.88 174 ALA A CA 1
ATOM 1363 C C . ALA A 1 174 ? -14.176 9.832 11.426 1.00 83.88 174 ALA A C 1
ATOM 1365 O O . ALA A 1 174 ? -15.140 10.277 10.810 1.00 83.88 174 ALA A O 1
ATOM 1366 N N . GLY A 1 175 ? -13.942 8.515 11.502 1.00 83.38 175 GLY A N 1
ATOM 1367 C CA . GLY A 1 175 ? -14.811 7.491 10.905 1.00 83.38 175 GLY A CA 1
ATOM 1368 C C . GLY A 1 175 ? -14.611 7.230 9.417 1.00 83.38 175 GLY A C 1
ATOM 1369 O O . GLY A 1 175 ? -15.230 6.310 8.891 1.00 83.38 175 GLY A O 1
ATOM 1370 N N . LYS A 1 176 ? -13.753 7.998 8.741 1.00 88.44 176 LYS A N 1
ATOM 1371 C CA . LYS A 1 176 ? -13.423 7.804 7.329 1.00 88.44 176 LYS A CA 1
ATOM 1372 C C . LYS A 1 176 ? -12.081 7.111 7.187 1.00 88.44 176 LYS A C 1
ATOM 1374 O O . LYS A 1 176 ? -11.165 7.354 7.974 1.00 88.44 176 LYS A O 1
ATOM 1379 N N . LEU A 1 177 ? -11.985 6.268 6.167 1.00 91.25 177 LEU A N 1
ATOM 1380 C CA . LEU A 1 177 ? -10.728 5.665 5.768 1.00 91.25 177 LEU A CA 1
ATOM 1381 C C . LEU A 1 177 ? -9.837 6.734 5.129 1.00 91.25 177 LEU A C 1
ATOM 1383 O O . LEU A 1 177 ? -10.277 7.469 4.246 1.00 91.25 177 LEU A O 1
ATOM 1387 N N . VAL A 1 178 ? -8.595 6.817 5.584 1.00 93.06 178 VAL A N 1
ATOM 1388 C CA . VAL A 1 178 ? -7.556 7.679 5.021 1.00 93.06 178 VAL A CA 1
ATOM 1389 C C . VAL A 1 178 ? -6.386 6.794 4.628 1.00 93.06 178 VAL A C 1
ATOM 1391 O O . VAL A 1 178 ? -6.096 5.811 5.309 1.00 93.06 178 VAL A O 1
ATOM 1394 N N . ARG A 1 179 ? -5.733 7.143 3.520 1.00 94.56 179 ARG A N 1
ATOM 1395 C CA . ARG A 1 179 ? -4.533 6.473 3.033 1.00 94.56 179 ARG A CA 1
ATOM 1396 C C . ARG A 1 179 ? -3.375 7.455 3.013 1.00 94.56 179 ARG A C 1
ATOM 1398 O O . ARG A 1 179 ? -3.561 8.594 2.595 1.00 94.56 179 ARG A O 1
ATOM 1405 N N . ARG A 1 180 ? -2.193 6.968 3.365 1.00 93.94 180 ARG A N 1
ATOM 1406 C CA . ARG A 1 180 ? -0.911 7.631 3.150 1.00 93.94 180 ARG A CA 1
ATOM 1407 C C . ARG A 1 180 ? 0.027 6.698 2.394 1.00 93.94 180 ARG A C 1
ATOM 1409 O O . ARG A 1 180 ? 0.026 5.497 2.655 1.00 93.94 180 ARG A O 1
ATOM 1416 N N . ILE A 1 181 ? 0.785 7.240 1.447 1.00 95.25 181 ILE A N 1
ATOM 1417 C CA . ILE A 1 181 ? 1.796 6.503 0.683 1.00 95.25 181 ILE A CA 1
ATOM 1418 C C . ILE A 1 181 ? 3.135 7.178 0.947 1.00 95.25 181 ILE A C 1
ATOM 1420 O O . ILE A 1 181 ? 3.320 8.338 0.588 1.00 95.25 181 ILE A O 1
ATOM 1424 N N . ASP A 1 182 ? 4.033 6.438 1.581 1.00 92.69 182 ASP A N 1
ATOM 1425 C CA . ASP A 1 182 ? 5.363 6.889 1.966 1.00 92.69 182 ASP A CA 1
ATOM 1426 C C . ASP A 1 182 ? 6.395 6.168 1.078 1.00 92.69 182 ASP A C 1
ATOM 1428 O O . ASP A 1 182 ? 6.430 4.931 1.055 1.00 92.69 182 ASP A O 1
ATOM 1432 N N . ALA A 1 183 ? 7.205 6.920 0.328 1.00 91.44 183 ALA A N 1
ATOM 1433 C CA . ALA A 1 183 ? 8.387 6.392 -0.354 1.00 91.44 183 ALA A CA 1
ATOM 1434 C C . ALA A 1 183 ? 9.509 6.187 0.672 1.00 91.44 183 ALA A C 1
ATOM 1436 O O . ALA A 1 183 ? 9.784 7.080 1.469 1.00 91.44 183 ALA A O 1
ATOM 1437 N N . LEU A 1 184 ? 10.118 5.004 0.673 1.00 88.38 184 LEU A N 1
ATOM 1438 C CA . LEU A 1 184 ? 11.123 4.574 1.645 1.00 88.38 184 LEU A CA 1
ATOM 1439 C C . LEU A 1 184 ? 12.515 4.487 0.997 1.00 88.38 184 LEU A C 1
ATOM 1441 O O . LEU A 1 184 ? 12.619 4.357 -0.220 1.00 88.38 184 LEU A O 1
ATOM 1445 N N . ASP A 1 185 ? 13.573 4.409 1.805 1.00 82.44 185 ASP A N 1
ATOM 1446 C CA . ASP A 1 185 ? 14.988 4.422 1.362 1.00 82.44 185 ASP A CA 1
ATOM 1447 C C . ASP A 1 185 ? 15.476 3.165 0.609 1.00 82.44 185 ASP A C 1
ATOM 1449 O O . ASP A 1 185 ? 16.680 2.912 0.461 1.00 82.44 185 ASP A O 1
ATOM 1453 N N . ALA A 1 186 ? 14.558 2.314 0.154 1.00 84.88 186 ALA A N 1
ATOM 1454 C CA . ALA A 1 186 ? 14.920 1.132 -0.612 1.00 84.88 186 ALA A CA 1
ATOM 1455 C C . ALA A 1 186 ? 15.296 1.516 -2.054 1.00 84.88 186 ALA A C 1
ATOM 1457 O O . ALA A 1 186 ? 14.709 2.419 -2.646 1.00 84.88 186 ALA A O 1
ATOM 1458 N N . GLU A 1 187 ? 16.249 0.798 -2.657 1.00 86.75 187 GLU A N 1
ATOM 1459 C CA . GLU A 1 187 ? 16.730 1.109 -4.009 1.00 86.75 187 GLU A CA 1
ATOM 1460 C C . GLU A 1 187 ? 15.679 0.737 -5.072 1.00 86.75 187 GLU A C 1
ATOM 1462 O O . GLU A 1 187 ? 15.685 -0.367 -5.625 1.00 86.75 187 GLU A O 1
ATOM 1467 N N . GLU A 1 188 ? 14.755 1.655 -5.365 1.00 90.12 188 GLU A N 1
ATOM 1468 C CA . GLU A 1 188 ? 13.598 1.424 -6.239 1.00 90.12 188 GLU A CA 1
ATOM 1469 C C . GLU A 1 188 ? 13.984 0.817 -7.598 1.00 90.12 188 GLU A C 1
ATOM 1471 O O . GLU A 1 188 ? 13.395 -0.177 -8.037 1.00 90.12 188 GLU A O 1
ATOM 1476 N N . ALA A 1 189 ? 15.042 1.339 -8.226 1.00 90.25 189 ALA A N 1
ATOM 1477 C CA . ALA A 1 189 ? 15.553 0.847 -9.504 1.00 90.25 189 ALA A CA 1
ATOM 1478 C C . ALA A 1 189 ? 15.927 -0.649 -9.459 1.00 90.25 189 ALA A C 1
ATOM 1480 O O . ALA A 1 189 ? 15.672 -1.392 -10.416 1.00 90.25 189 ALA A O 1
ATOM 1481 N N . CYS A 1 190 ? 16.470 -1.127 -8.334 1.00 89.00 190 CYS A N 1
ATOM 1482 C CA . CYS A 1 190 ? 16.789 -2.539 -8.138 1.00 89.00 190 CYS A CA 1
ATOM 1483 C C . CYS A 1 190 ? 15.516 -3.403 -8.097 1.00 89.00 190 CYS A C 1
ATOM 1485 O O . CYS A 1 190 ? 15.474 -4.473 -8.721 1.00 89.00 190 CYS A O 1
ATOM 1487 N N . PHE A 1 191 ? 14.455 -2.935 -7.425 1.00 90.12 191 PHE A N 1
ATOM 1488 C CA . PHE A 1 191 ? 13.157 -3.621 -7.396 1.00 90.12 191 PHE A CA 1
ATOM 1489 C C . PHE A 1 191 ? 12.535 -3.698 -8.790 1.00 90.12 191 PHE A C 1
ATOM 1491 O O . PHE A 1 191 ? 12.162 -4.788 -9.234 1.00 90.12 191 PHE A O 1
ATOM 1498 N N . ILE A 1 192 ? 12.485 -2.576 -9.508 1.00 90.94 192 ILE A N 1
ATOM 1499 C CA . ILE A 1 192 ? 11.956 -2.495 -10.874 1.00 90.94 192 ILE A CA 1
ATOM 1500 C C . ILE A 1 192 ? 12.673 -3.492 -11.789 1.00 90.94 192 ILE A C 1
ATOM 1502 O O . ILE A 1 192 ? 12.029 -4.315 -12.448 1.00 90.94 192 ILE A O 1
ATOM 1506 N N . ALA A 1 193 ? 14.009 -3.470 -11.808 1.00 89.06 193 ALA A N 1
ATOM 1507 C CA . ALA A 1 193 ? 14.804 -4.355 -12.655 1.00 89.06 193 ALA A CA 1
ATOM 1508 C C . ALA A 1 193 ? 14.544 -5.839 -12.341 1.00 89.06 193 ALA A C 1
ATOM 1510 O O . ALA A 1 193 ? 14.401 -6.669 -13.246 1.00 89.06 193 ALA A O 1
ATOM 1511 N N . ALA A 1 194 ? 14.441 -6.189 -11.056 1.00 87.50 194 ALA A N 1
ATOM 1512 C CA . ALA A 1 194 ? 14.167 -7.557 -10.641 1.00 87.50 194 ALA A CA 1
ATOM 1513 C C . ALA A 1 194 ? 12.755 -8.026 -11.018 1.00 87.50 194 ALA A C 1
ATOM 1515 O O . ALA A 1 194 ? 12.584 -9.181 -11.417 1.00 87.50 194 ALA A O 1
ATOM 1516 N N . LEU A 1 195 ? 11.749 -7.155 -10.920 1.00 87.62 195 LEU A N 1
ATOM 1517 C CA . LEU A 1 195 ? 10.368 -7.493 -11.260 1.00 87.62 195 LEU A CA 1
ATOM 1518 C C . LEU A 1 195 ? 10.123 -7.556 -12.766 1.00 87.62 195 LEU A C 1
ATOM 1520 O O . LEU A 1 195 ? 9.394 -8.445 -13.212 1.00 87.62 195 LEU A O 1
ATOM 1524 N N . LYS A 1 196 ? 10.791 -6.709 -13.557 1.00 88.94 196 LYS A N 1
ATOM 1525 C CA . LYS A 1 196 ? 10.824 -6.828 -15.024 1.00 88.94 196 LYS A CA 1
ATOM 1526 C C . LYS A 1 196 ? 11.393 -8.176 -15.459 1.00 88.94 196 LYS A C 1
ATOM 1528 O O . LYS A 1 196 ? 10.790 -8.863 -16.277 1.00 88.94 196 LYS A O 1
ATOM 1533 N N . LYS A 1 197 ? 12.502 -8.617 -14.850 1.00 86.56 197 LYS A N 1
ATOM 1534 C CA . LYS A 1 197 ? 13.099 -9.937 -15.132 1.00 86.56 197 LYS A CA 1
ATOM 1535 C C . LYS A 1 197 ? 12.155 -11.103 -14.806 1.00 86.56 197 LYS A C 1
ATOM 1537 O O . LYS A 1 197 ? 12.214 -12.133 -15.469 1.00 86.56 197 LYS A O 1
ATOM 1542 N N . LYS A 1 198 ? 11.295 -10.950 -13.795 1.00 83.88 198 LYS A N 1
ATOM 1543 C CA . LYS A 1 198 ? 10.272 -11.939 -13.411 1.00 83.88 198 LYS A CA 1
ATOM 1544 C C . LYS A 1 198 ? 8.979 -11.841 -14.239 1.00 83.88 198 LYS A C 1
ATOM 1546 O O . LYS A 1 198 ? 8.093 -12.662 -14.038 1.00 83.88 198 LYS A O 1
ATOM 1551 N N . GLY A 1 199 ? 8.850 -10.848 -15.124 1.00 83.62 199 GLY A N 1
ATOM 1552 C CA . GLY A 1 199 ? 7.637 -10.597 -15.909 1.00 83.62 199 GLY A CA 1
ATOM 1553 C C . GLY A 1 199 ? 6.463 -10.016 -15.112 1.00 83.62 199 GLY A C 1
ATOM 1554 O O . GLY A 1 199 ? 5.353 -9.963 -15.629 1.00 83.62 199 GLY A O 1
ATOM 1555 N N . ALA A 1 200 ? 6.684 -9.583 -13.866 1.00 84.06 200 ALA A N 1
ATOM 1556 C CA . ALA A 1 200 ? 5.632 -9.007 -13.022 1.00 84.06 200 ALA A CA 1
ATOM 1557 C C . ALA A 1 200 ? 5.349 -7.533 -13.371 1.00 84.06 200 ALA A C 1
ATOM 1559 O O . ALA A 1 200 ? 4.210 -7.075 -13.267 1.00 84.06 200 ALA A O 1
ATOM 1560 N N . ILE A 1 201 ? 6.383 -6.820 -13.836 1.00 83.62 201 ILE A N 1
ATOM 1561 C CA . ILE A 1 201 ? 6.266 -5.514 -14.491 1.00 83.62 201 ILE A CA 1
ATOM 1562 C C . ILE A 1 201 ? 6.481 -5.731 -15.996 1.00 83.62 201 ILE A C 1
ATOM 1564 O O . ILE A 1 201 ? 7.568 -6.172 -16.389 1.00 83.62 201 ILE A O 1
ATOM 1568 N N . PRO A 1 202 ? 5.481 -5.446 -16.848 1.00 80.62 202 PRO A N 1
ATOM 1569 C CA . PRO A 1 202 ? 5.638 -5.485 -18.296 1.00 80.62 202 PRO A CA 1
ATOM 1570 C C . PRO A 1 202 ? 6.782 -4.588 -18.779 1.00 80.62 202 PRO A C 1
ATOM 1572 O O . PRO A 1 202 ? 6.980 -3.485 -18.277 1.00 80.62 202 PRO A O 1
ATOM 1575 N N . SER A 1 203 ? 7.501 -5.014 -19.819 1.00 72.50 203 SER A N 1
ATOM 1576 C CA . SER A 1 203 ? 8.570 -4.207 -20.436 1.00 72.50 203 SER A CA 1
ATOM 1577 C C . SER A 1 203 ? 8.053 -2.925 -21.104 1.00 72.50 203 SER A C 1
ATOM 1579 O O . SER A 1 203 ? 8.833 -2.021 -21.387 1.00 72.50 203 SER A O 1
ATOM 1581 N N . LYS A 1 204 ? 6.745 -2.866 -21.380 1.00 75.06 204 LYS A N 1
ATOM 1582 C CA . LYS A 1 204 ? 6.015 -1.686 -21.840 1.00 75.06 204 LYS A CA 1
ATOM 1583 C C . LYS A 1 204 ? 4.757 -1.564 -20.991 1.00 75.06 204 LYS A C 1
ATOM 1585 O O . LYS A 1 204 ? 3.842 -2.373 -21.143 1.00 75.06 204 LYS A O 1
ATOM 1590 N N . LEU A 1 205 ? 4.733 -0.596 -20.087 1.00 75.19 205 LEU A N 1
ATOM 1591 C CA . LEU A 1 205 ? 3.525 -0.256 -19.345 1.00 75.19 205 LEU A CA 1
ATOM 1592 C C . LEU A 1 205 ? 2.630 0.646 -20.206 1.00 75.19 205 LEU A C 1
ATOM 1594 O O . LEU A 1 205 ? 3.151 1.423 -21.013 1.00 75.19 205 LEU A O 1
ATOM 1598 N N . PRO A 1 206 ? 1.296 0.545 -20.073 1.00 64.94 206 PRO A N 1
ATOM 1599 C CA . PRO A 1 206 ? 0.402 1.513 -20.688 1.00 64.94 206 PRO A CA 1
ATOM 1600 C C . PRO A 1 206 ? 0.746 2.910 -20.165 1.00 64.94 206 PRO A C 1
ATOM 1602 O O . PRO A 1 206 ? 0.956 3.099 -18.967 1.00 64.94 206 PRO A O 1
ATOM 1605 N N . VAL A 1 207 ? 0.822 3.885 -21.074 1.00 61.47 207 VAL A N 1
ATOM 1606 C CA . VAL A 1 207 ? 1.044 5.282 -20.699 1.00 61.47 207 VAL A CA 1
ATOM 1607 C C . VAL A 1 207 ? -0.171 5.739 -19.904 1.00 61.47 207 VAL A C 1
ATOM 1609 O O . VAL A 1 207 ? -1.282 5.789 -20.430 1.00 61.47 207 VAL A O 1
ATOM 1612 N N . VAL A 1 208 ? 0.035 6.060 -18.630 1.00 56.81 208 VAL A N 1
ATOM 1613 C CA . VAL A 1 208 ? -1.001 6.693 -17.817 1.00 56.81 208 VAL A CA 1
ATOM 1614 C C . VAL A 1 208 ? -1.107 8.137 -18.297 1.00 56.81 208 VAL A C 1
ATOM 1616 O O . VAL A 1 208 ? -0.188 8.932 -18.097 1.00 56.81 208 VAL A O 1
ATOM 1619 N N . HIS A 1 209 ? -2.187 8.463 -19.007 1.00 48.66 209 HIS A N 1
ATOM 1620 C CA . HIS A 1 209 ? -2.450 9.838 -19.417 1.00 48.66 209 HIS A CA 1
ATOM 1621 C C . HIS A 1 209 ? -2.651 10.704 -18.166 1.00 48.66 209 HIS A C 1
ATOM 1623 O O . HIS A 1 209 ? -3.469 10.369 -17.307 1.00 48.66 209 HIS A O 1
ATOM 1629 N N . LYS A 1 210 ? -1.838 11.759 -18.067 1.00 48.56 210 LYS A N 1
ATOM 1630 C CA . LYS A 1 210 ? -1.868 12.764 -17.000 1.00 48.56 210 LYS A CA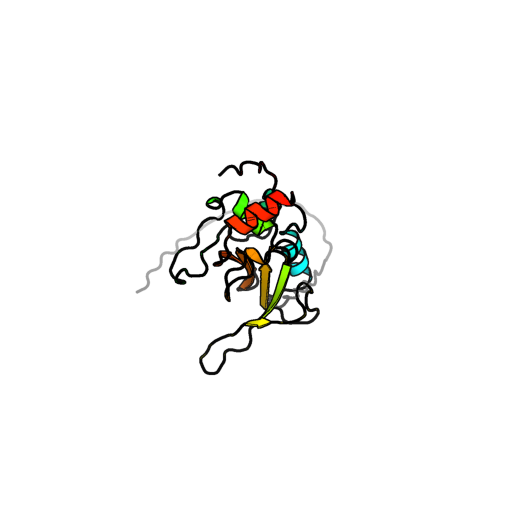 1
ATOM 1631 C C . LYS A 1 210 ? -3.077 13.679 -17.134 1.00 48.56 210 LYS A C 1
ATOM 1633 O O . LYS A 1 210 ? -3.429 13.999 -18.293 1.00 48.56 210 LYS A O 1
#

Foldseek 3Di:
DDDDDDDDYDDDDDDDDDDDDDDDDPPPPPPPPPDPPQQQQFDAPVNVVLVLQLADQFAQDLPSVVVSCVVQVEAQWAEAPPDDPPDDTDGVVVDDSLVSSQVNNQNKKWFWDWDQQDPVRDTDTDTDDDIPDDDPPDRTFKMKTFHDPVLQDPVQDDPDWDSGQWIWMWGDDSNGIYIYIYGTPTNSVVSSVSCCVVVRYPPDDPGDDD

Sequence (210 aa):
MIRTKCHARILSRHGLNRFFLGVGFTVLANSAFGEPVSPAKFINNGEFEVMKDIFSQRICDIQKFMESSRALGLQPTWRVFDDDPSEPELQLSNLDSESLCLIAMSSSFQAYRHKPPNKDGIVYPEKIGPKDIFPKGANVSELIFTLPKSLAPPKCVNFEGATAPYAISFEKKAGKLVRRIDALDAEEACFIAALKKKGAIPSKLPVVHK

Radius of gyration: 26.9 Å; chains: 1; bounding box: 84×63×52 Å

Organism: NCBI:txid2528630